Protein AF-A0A059LDQ7-F1 (afdb_monomer_lite)

Secondary structure (DSSP, 8-state):
-EEEEEE-TTS-EEEEEEE-TTT--EEEEE-S-----S----S-GGGTTSS-B-TTSPBP--TTS-B-SSTT-B--GGGT-SS---HHHHHHHHHHHHHHHHHHHHHH-----TT----S----TT--SSSPPP-EEEEE--TT-HHHHHHHHHHHHHHH---SEEEEES----SS---SS----SS-EEEE-S-----TTT-----GGG-TTEEE--SEEEEEETTEEEEEE-SB--HHHHTS-GGGS-TTB--HHHHHHHHHHHHH-SS--SEEEESSPPTTTTTTS-----

Structure (mmCIF, N/CA/C/O backbone):
data_AF-A0A059LDQ7-F1
#
_entry.id   AF-A0A059LDQ7-F1
#
loop_
_atom_site.group_PDB
_atom_site.id
_atom_site.type_symbol
_atom_site.label_atom_id
_atom_site.label_alt_id
_atom_site.label_comp_id
_atom_site.label_asym_id
_atom_site.label_entity_id
_atom_site.label_seq_id
_atom_site.pdbx_PDB_ins_code
_atom_site.Cartn_x
_atom_site.Cartn_y
_atom_site.Cartn_z
_atom_site.occupancy
_atom_site.B_iso_or_equiv
_atom_site.auth_seq_id
_atom_site.auth_comp_id
_atom_site.auth_asym_id
_atom_site.auth_atom_id
_atom_site.pdbx_PDB_model_num
ATOM 1 N N . ALA A 1 1 ? -18.033 -3.026 43.147 1.00 89.56 1 ALA A N 1
ATOM 2 C CA . ALA A 1 1 ? -18.327 -3.069 41.698 1.00 89.56 1 ALA A CA 1
ATOM 3 C C . ALA A 1 1 ? -19.786 -2.701 41.461 1.00 89.56 1 ALA A C 1
ATOM 5 O O . ALA A 1 1 ? -20.617 -3.054 42.291 1.00 89.56 1 ALA A O 1
ATOM 6 N N . VAL A 1 2 ? -20.095 -2.002 40.366 1.00 91.44 2 VAL A N 1
ATOM 7 C CA . VAL A 1 2 ? -21.486 -1.768 39.944 1.00 91.44 2 VAL A CA 1
ATOM 8 C C . VAL A 1 2 ? -22.046 -3.086 39.415 1.00 91.44 2 VAL A C 1
ATOM 10 O O . VAL A 1 2 ? -21.417 -3.702 38.559 1.00 91.44 2 VAL A O 1
ATOM 13 N N . VAL A 1 3 ? -23.180 -3.539 39.947 1.00 95.25 3 VAL A N 1
ATOM 14 C CA . VAL A 1 3 ? -23.827 -4.798 39.528 1.00 95.25 3 VAL A CA 1
ATOM 15 C C . VAL A 1 3 ? -25.148 -4.573 38.804 1.00 95.25 3 VAL A C 1
ATOM 17 O O . VAL A 1 3 ? -25.584 -5.438 38.053 1.00 95.25 3 VAL A O 1
ATOM 20 N N . GLU A 1 4 ? -25.769 -3.412 38.997 1.00 95.31 4 GLU A N 1
ATOM 21 C CA . GLU A 1 4 ? -27.039 -3.058 38.372 1.00 95.31 4 GLU A CA 1
ATOM 22 C C . GLU A 1 4 ? -27.138 -1.533 38.219 1.00 95.31 4 GLU A C 1
ATOM 24 O O . GLU A 1 4 ? -26.635 -0.786 39.062 1.00 95.31 4 GLU A O 1
ATOM 29 N N . ALA A 1 5 ? -27.802 -1.073 37.158 1.00 95.06 5 ALA A N 1
ATOM 30 C CA . ALA A 1 5 ? -28.143 0.328 36.929 1.00 95.06 5 ALA A CA 1
ATOM 31 C C . ALA A 1 5 ? -29.651 0.429 36.666 1.00 95.06 5 ALA A C 1
ATOM 33 O O . ALA A 1 5 ? -30.173 -0.281 35.807 1.00 95.06 5 ALA A O 1
ATOM 34 N N . ARG A 1 6 ? -30.353 1.293 37.409 1.00 94.94 6 ARG A N 1
ATOM 35 C CA . ARG A 1 6 ? -31.820 1.401 37.373 1.00 94.94 6 ARG A CA 1
ATOM 36 C C . ARG A 1 6 ? -32.283 2.764 36.869 1.00 94.94 6 ARG A C 1
ATOM 38 O O . ARG A 1 6 ? -31.808 3.816 37.313 1.00 94.94 6 ARG A O 1
ATOM 45 N N . GLY A 1 7 ? -33.245 2.735 35.950 1.00 94.62 7 GLY A N 1
ATOM 46 C CA . GLY A 1 7 ? -33.903 3.924 35.413 1.00 94.62 7 GLY A CA 1
ATOM 47 C C . GLY A 1 7 ? -35.118 4.357 36.239 1.00 94.62 7 GLY A C 1
ATOM 48 O O . GLY A 1 7 ? -35.716 3.545 36.938 1.00 94.62 7 GLY A O 1
ATOM 49 N N . ASN A 1 8 ? -35.487 5.631 36.147 1.00 93.75 8 ASN A N 1
ATOM 50 C CA . ASN A 1 8 ? -36.765 6.155 36.634 1.00 93.75 8 ASN A CA 1
ATOM 51 C C . ASN A 1 8 ? -37.875 6.020 35.572 1.00 93.75 8 ASN A C 1
ATOM 53 O O . ASN A 1 8 ? -37.627 5.583 34.448 1.00 93.75 8 ASN A O 1
ATOM 57 N N . ASP A 1 9 ? -39.085 6.488 35.891 1.00 93.44 9 ASP A N 1
ATOM 58 C CA . ASP A 1 9 ? -40.260 6.449 34.999 1.00 93.44 9 ASP A CA 1
ATOM 59 C C . ASP A 1 9 ? -40.075 7.201 33.666 1.00 93.44 9 ASP A C 1
ATOM 61 O O . ASP A 1 9 ? -40.844 7.017 32.725 1.00 93.44 9 ASP A O 1
ATOM 65 N N . LYS A 1 10 ? -39.056 8.065 33.569 1.00 92.69 10 LYS A N 1
ATOM 66 C CA . LYS A 1 10 ? -38.695 8.807 32.351 1.00 92.69 10 LYS A CA 1
ATOM 67 C C . LYS A 1 10 ? -37.588 8.119 31.544 1.00 92.69 10 LYS A C 1
ATOM 69 O O . LYS A 1 10 ? -37.126 8.688 30.559 1.00 92.69 10 LYS A O 1
ATOM 74 N N . GLY A 1 11 ? -37.135 6.937 31.965 1.00 92.69 11 GLY A N 1
ATOM 75 C CA . GLY A 1 11 ? -36.042 6.196 31.333 1.00 92.69 11 GLY A CA 1
ATOM 76 C C . GLY A 1 11 ? -34.645 6.768 31.602 1.00 92.69 11 GLY A C 1
ATOM 77 O O . GLY A 1 11 ? -33.698 6.388 30.920 1.00 92.69 11 GLY A O 1
ATOM 78 N N . LEU A 1 12 ? -34.494 7.679 32.570 1.00 95.19 12 LEU A N 1
ATOM 79 C CA . LEU A 1 12 ? -33.199 8.252 32.959 1.00 95.19 12 LEU A CA 1
ATOM 80 C C . LEU A 1 12 ? -32.603 7.478 34.134 1.00 95.19 12 LEU A C 1
ATOM 82 O O . LEU A 1 12 ? -33.348 7.025 35.003 1.00 95.19 12 LEU A O 1
ATOM 86 N N . LEU A 1 13 ? -31.273 7.371 34.200 1.00 96.44 13 LEU A N 1
ATOM 87 C CA . LEU A 1 13 ? -30.586 6.759 35.341 1.00 96.44 13 LEU A CA 1
ATOM 88 C C . LEU A 1 13 ? -30.971 7.472 36.647 1.00 96.44 13 LEU A C 1
ATOM 90 O O . LEU A 1 13 ? -31.040 8.700 36.693 1.00 96.44 13 LEU A O 1
ATOM 94 N N . SER A 1 14 ? -31.226 6.688 37.693 1.00 96.56 14 SER A N 1
ATOM 95 C CA . SER A 1 14 ? -31.590 7.206 39.017 1.00 96.56 14 SER A CA 1
ATOM 96 C C . SER A 1 14 ? -30.757 6.603 40.143 1.00 96.56 14 SER A C 1
ATOM 98 O O . SER A 1 14 ? -30.360 7.315 41.061 1.00 96.56 14 SER A O 1
ATOM 100 N N . HIS A 1 15 ? -30.473 5.301 40.063 1.00 96.38 15 HIS A N 1
ATOM 101 C CA . HIS A 1 15 ? -29.754 4.571 41.099 1.00 96.38 15 HIS A CA 1
ATOM 102 C C . HIS A 1 15 ? -28.824 3.537 40.468 1.00 96.38 15 HIS A C 1
ATOM 104 O O . HIS A 1 15 ? -29.130 2.958 39.420 1.00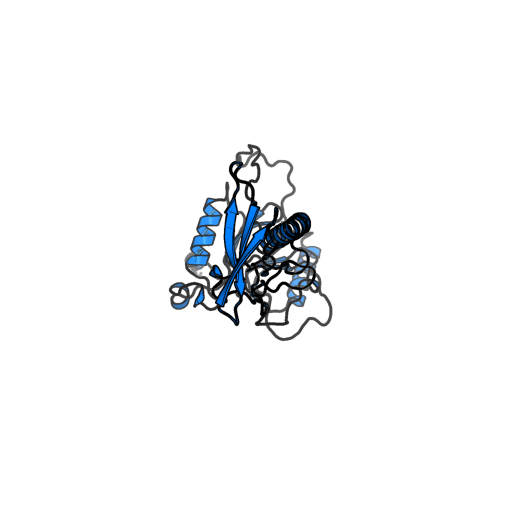 96.38 15 HIS A O 1
ATOM 110 N N . ILE A 1 16 ? -27.713 3.263 41.144 1.00 96.88 16 ILE A N 1
ATOM 111 C CA . ILE A 1 16 ? -26.855 2.109 40.874 1.00 96.88 16 ILE A CA 1
ATOM 112 C C . ILE A 1 16 ? -26.816 1.203 42.098 1.00 96.88 16 ILE A C 1
ATOM 114 O O . ILE A 1 16 ? -26.863 1.677 43.232 1.00 96.88 16 ILE A O 1
ATOM 118 N N . VAL A 1 17 ? -26.699 -0.102 41.869 1.00 96.38 17 VAL A N 1
ATOM 119 C CA . VAL A 1 17 ? -26.446 -1.071 42.937 1.00 96.38 17 VAL A CA 1
ATOM 120 C C . VAL A 1 17 ? -24.955 -1.363 42.957 1.00 96.38 17 VAL A C 1
ATOM 122 O O . VAL A 1 17 ? -24.376 -1.838 41.973 1.00 96.38 17 VAL A O 1
ATOM 125 N N . LEU A 1 18 ? -24.323 -1.071 44.086 1.00 96.06 18 LEU A N 1
ATOM 126 C CA . LEU A 1 18 ? -22.929 -1.380 44.347 1.00 96.06 18 LEU A CA 1
ATOM 127 C C . LEU A 1 18 ? -22.849 -2.679 45.133 1.00 96.06 18 LEU A C 1
ATOM 129 O O . LEU A 1 18 ? -23.584 -2.875 46.090 1.00 96.06 18 LEU A O 1
ATOM 133 N N . LYS A 1 19 ? -21.925 -3.558 44.753 1.00 96.62 19 LYS A N 1
ATOM 134 C CA . LYS A 1 19 ? -21.521 -4.715 45.551 1.00 96.62 19 LYS A CA 1
ATOM 135 C C . LYS A 1 19 ? -20.111 -4.499 46.075 1.00 96.62 19 LYS A C 1
ATOM 137 O O . LYS A 1 19 ? -19.181 -4.314 45.280 1.00 96.62 19 LYS A O 1
ATOM 142 N N . ASN A 1 20 ? -19.943 -4.551 47.390 1.00 95.19 20 ASN A N 1
ATOM 143 C CA . ASN A 1 20 ? -18.626 -4.560 48.010 1.00 95.19 20 ASN A CA 1
ATOM 144 C C . ASN A 1 20 ? -17.939 -5.908 47.713 1.00 95.19 20 ASN A C 1
ATOM 146 O O . ASN A 1 20 ? -18.522 -6.972 47.919 1.00 95.19 20 ASN A O 1
ATOM 150 N N . SER A 1 21 ? -16.718 -5.866 47.178 1.00 92.94 21 SER A N 1
ATOM 151 C CA . SER A 1 21 ? -15.965 -7.060 46.771 1.00 92.94 21 SER A CA 1
ATOM 152 C C . SER A 1 21 ? -15.425 -7.880 47.942 1.00 92.94 21 SER A C 1
ATOM 154 O O . SER A 1 21 ? -15.186 -9.069 47.770 1.00 92.94 21 SER A O 1
ATOM 156 N N . GLU A 1 22 ? -15.242 -7.268 49.110 1.00 94.75 22 GLU A N 1
ATOM 157 C CA . GLU A 1 22 ? -14.705 -7.923 50.306 1.00 94.75 22 GLU A CA 1
ATOM 158 C C . GLU A 1 22 ? -15.821 -8.506 51.171 1.00 94.75 22 GLU A C 1
ATOM 160 O O . GLU A 1 22 ? -15.736 -9.645 51.625 1.00 94.75 22 GLU A O 1
ATOM 165 N N . THR A 1 23 ? -16.893 -7.738 51.382 1.00 94.38 23 THR A N 1
ATOM 166 C CA . THR A 1 23 ? -17.987 -8.138 52.281 1.00 94.38 23 THR A CA 1
ATOM 167 C C . THR A 1 23 ? -19.148 -8.811 51.555 1.00 94.38 23 THR A C 1
ATOM 169 O O . THR A 1 23 ? -19.966 -9.477 52.183 1.00 94.38 23 THR A O 1
ATOM 172 N N . GLY A 1 24 ? -19.257 -8.635 50.236 1.00 93.38 24 GLY A N 1
ATOM 173 C CA . GLY A 1 24 ? -20.368 -9.141 49.431 1.00 93.38 24 GLY A CA 1
ATOM 174 C C . GLY A 1 24 ? -21.682 -8.372 49.598 1.00 93.38 24 GLY A C 1
ATOM 175 O O . GLY A 1 24 ? -22.617 -8.641 48.842 1.00 93.38 24 GLY A O 1
ATOM 176 N N . CYS A 1 25 ? -21.753 -7.417 50.532 1.00 93.69 25 CYS A N 1
ATOM 177 C CA . CYS A 1 25 ? -22.933 -6.592 50.767 1.00 93.69 25 CYS A CA 1
ATOM 178 C C . CYS A 1 25 ? -23.247 -5.713 49.554 1.00 93.69 25 CYS A C 1
ATOM 180 O O . CYS A 1 25 ? -22.339 -5.197 48.893 1.00 93.69 25 CYS A O 1
ATOM 182 N N . THR A 1 26 ? -24.540 -5.530 49.296 1.00 95.62 26 THR A N 1
ATOM 183 C CA . THR A 1 26 ? -25.041 -4.632 48.259 1.00 95.62 26 THR A CA 1
ATOM 184 C C . THR A 1 26 ? -25.657 -3.385 48.868 1.00 95.62 26 THR A C 1
ATOM 186 O O . THR A 1 26 ? -26.387 -3.486 49.853 1.00 95.62 26 THR A O 1
ATOM 189 N N . GLU A 1 27 ? -25.411 -2.235 48.258 1.00 95.50 27 GLU A N 1
ATOM 190 C CA . GLU A 1 27 ? -26.028 -0.960 48.622 1.00 95.50 27 GLU A CA 1
ATOM 191 C C . GLU A 1 27 ? -26.523 -0.227 47.375 1.00 95.50 27 GLU A C 1
ATOM 193 O O . GLU A 1 27 ? -25.993 -0.416 46.277 1.00 95.50 27 GLU A O 1
ATOM 198 N N . GLU A 1 28 ? -27.552 0.597 47.547 1.00 95.69 28 GLU A N 1
ATOM 199 C CA . GLU A 1 28 ? -28.079 1.455 46.490 1.00 95.69 28 GLU A CA 1
ATOM 200 C C . GLU A 1 28 ? -27.488 2.856 46.635 1.00 95.69 28 GLU A C 1
ATOM 202 O O . GLU A 1 28 ? -27.454 3.416 47.731 1.00 95.69 28 GLU A O 1
ATOM 207 N N . LEU A 1 29 ? -27.025 3.421 45.523 1.00 96.00 29 LEU A N 1
ATOM 208 C CA . LEU A 1 29 ? -26.492 4.774 45.463 1.00 96.00 29 LEU A CA 1
ATOM 209 C C . LEU A 1 29 ? -27.277 5.586 44.431 1.00 96.00 29 LEU A C 1
ATOM 211 O O . LEU A 1 29 ? -27.307 5.235 43.249 1.00 96.00 29 LEU A O 1
ATOM 215 N N . GLU A 1 30 ? -27.889 6.679 44.882 1.00 95.81 30 GLU A N 1
ATOM 216 C CA . GLU A 1 30 ? -28.569 7.652 44.025 1.00 95.81 30 GLU A CA 1
ATOM 217 C C . GLU A 1 30 ? -27.555 8.419 43.171 1.00 95.81 30 GLU A C 1
ATOM 219 O O . GLU A 1 30 ? -26.721 9.166 43.685 1.00 95.81 30 GLU A O 1
ATOM 224 N N . VAL A 1 31 ? -27.629 8.241 41.850 1.00 95.12 31 VAL A N 1
ATOM 225 C CA . VAL A 1 31 ? -26.793 8.950 40.875 1.00 95.12 31 VAL A CA 1
ATOM 226 C C . VAL A 1 31 ? -27.556 9.174 39.576 1.00 95.12 31 VAL A C 1
ATOM 228 O O . VAL A 1 31 ? -28.210 8.280 39.045 1.00 95.12 31 VAL A O 1
ATOM 231 N N . SER A 1 32 ? -27.404 10.368 39.009 1.00 94.50 32 SER A N 1
ATOM 232 C CA . SER A 1 32 ? -28.036 10.728 37.733 1.00 94.50 32 SER A CA 1
ATOM 233 C C . SER A 1 32 ? -27.183 10.379 36.508 1.00 94.50 32 SER A C 1
ATOM 235 O O . SER A 1 32 ? -27.648 10.513 35.379 1.00 94.50 32 SER A O 1
ATOM 237 N N . GLY A 1 33 ? -25.926 9.968 36.703 1.00 93.50 33 GLY A N 1
ATOM 238 C CA . GLY A 1 33 ? -24.994 9.650 35.622 1.00 93.50 33 GLY A CA 1
ATOM 239 C C . GLY A 1 33 ? -23.999 8.562 36.017 1.00 93.50 33 GLY A C 1
ATOM 240 O O . GLY A 1 33 ? -23.522 8.529 37.149 1.00 93.50 33 GLY A O 1
ATOM 241 N N . LEU A 1 34 ? -23.685 7.685 35.065 1.00 92.50 34 LEU A N 1
ATOM 242 C CA . LEU A 1 34 ? -22.699 6.617 35.199 1.00 92.50 34 LEU A CA 1
ATOM 243 C C . LEU A 1 34 ? -21.791 6.643 33.968 1.00 92.50 34 LEU A C 1
ATOM 245 O O . LEU A 1 34 ? -22.274 6.559 32.841 1.00 92.50 34 LEU A O 1
ATOM 249 N N . PHE A 1 35 ? -20.482 6.747 34.190 1.00 92.25 35 PHE A N 1
ATOM 250 C CA . PHE A 1 35 ? -19.472 6.773 33.134 1.00 92.25 35 PHE A CA 1
ATOM 251 C C . PHE A 1 35 ? -18.504 5.611 33.337 1.00 92.25 35 PHE A C 1
ATOM 253 O O . PHE A 1 35 ? -17.926 5.457 34.413 1.00 92.25 35 PHE A O 1
ATOM 260 N N . PHE A 1 36 ? -18.317 4.793 32.304 1.00 87.94 36 PHE A N 1
ATOM 261 C CA . PHE A 1 36 ? -17.342 3.709 32.331 1.00 87.94 36 PHE A CA 1
ATOM 262 C C . PHE A 1 36 ? -15.968 4.235 31.914 1.00 87.94 36 PHE A C 1
ATOM 264 O O . PHE A 1 36 ? -15.800 4.739 30.808 1.00 87.94 36 PHE A O 1
ATOM 271 N N . ALA A 1 37 ? -14.981 4.083 32.795 1.00 85.19 37 ALA A N 1
ATOM 272 C CA . ALA A 1 37 ? -13.583 4.441 32.549 1.00 85.19 37 ALA A CA 1
ATOM 273 C C . ALA A 1 37 ? -12.667 3.209 32.683 1.00 85.19 37 ALA A C 1
ATOM 275 O O . ALA A 1 37 ? -11.609 3.270 33.298 1.00 85.19 37 ALA A O 1
ATOM 276 N N . ILE A 1 38 ? -13.105 2.066 32.143 1.00 81.50 38 ILE A N 1
ATOM 277 C CA . ILE A 1 38 ? -12.403 0.769 32.240 1.00 81.50 38 ILE A CA 1
ATOM 278 C C . ILE A 1 38 ? -11.280 0.594 31.203 1.00 81.50 38 ILE A C 1
ATOM 280 O O . ILE A 1 38 ? -10.649 -0.456 31.152 1.00 81.50 38 ILE A O 1
ATOM 284 N N . GLY A 1 39 ? -11.023 1.619 30.389 1.00 77.62 39 GLY A N 1
ATOM 285 C CA . GLY A 1 39 ? -10.094 1.554 29.263 1.00 77.62 39 GLY A CA 1
ATOM 286 C C . GLY A 1 39 ? -10.792 1.211 27.949 1.00 77.62 39 GLY A C 1
ATOM 287 O O . GLY A 1 39 ? -12.016 1.104 27.882 1.00 77.62 39 GLY A O 1
ATOM 288 N N . HIS A 1 40 ? -10.000 1.098 26.888 1.00 82.75 40 HIS A N 1
ATOM 289 C CA . HIS A 1 40 ? -10.475 0.796 25.543 1.00 82.75 40 HIS A CA 1
ATOM 290 C C . HIS A 1 40 ? -9.745 -0.443 25.035 1.00 82.75 40 HIS A C 1
ATOM 292 O O . HIS A 1 40 ? -8.538 -0.559 25.233 1.00 82.75 40 HIS A O 1
ATOM 298 N N . VAL A 1 41 ? -10.471 -1.349 24.383 1.00 86.56 41 VAL A N 1
ATOM 299 C CA . VAL A 1 41 ? -9.891 -2.525 23.728 1.00 86.56 41 VAL A CA 1
ATOM 300 C C . VAL A 1 41 ? -9.855 -2.237 22.227 1.00 86.56 41 VAL A C 1
ATOM 302 O O . VAL A 1 41 ? -10.917 -2.037 21.634 1.00 86.56 41 VAL A O 1
ATOM 305 N N . PRO A 1 42 ? -8.672 -2.133 21.600 1.00 89.00 42 PRO A N 1
ATOM 306 C CA . PRO A 1 42 ? -8.581 -1.939 20.158 1.00 89.00 42 PRO A CA 1
ATOM 307 C C . PRO A 1 42 ? -9.094 -3.185 19.418 1.00 89.00 42 PRO A C 1
ATOM 309 O O . PRO A 1 42 ? -8.892 -4.317 19.854 1.00 89.00 42 PRO A O 1
ATOM 312 N N . ALA A 1 43 ? -9.768 -2.984 18.284 1.00 91.25 43 ALA A N 1
ATOM 313 C CA . ALA A 1 43 ? -10.367 -4.060 17.492 1.00 91.25 43 ALA A CA 1
ATOM 314 C C . ALA A 1 43 ? -9.320 -4.793 16.626 1.00 91.25 43 ALA A C 1
ATOM 316 O O . ALA A 1 43 ? -9.421 -4.803 15.405 1.00 91.25 43 ALA A O 1
ATOM 317 N N . THR A 1 44 ? -8.292 -5.374 17.247 1.00 92.69 44 THR A N 1
ATOM 318 C CA . THR A 1 44 ? -7.135 -5.998 16.571 1.00 92.69 44 THR A CA 1
ATOM 319 C C . THR A 1 44 ? -7.151 -7.526 16.584 1.00 92.69 44 THR A C 1
ATOM 321 O O . THR A 1 44 ? -6.281 -8.152 15.986 1.00 92.69 44 THR A O 1
ATOM 324 N N . GLU A 1 45 ? -8.155 -8.151 17.208 1.00 90.62 45 GLU A N 1
ATOM 325 C CA . GLU A 1 45 ? -8.247 -9.614 17.352 1.00 90.62 45 GLU A CA 1
ATOM 326 C C . GLU A 1 45 ? -8.227 -10.352 16.002 1.00 90.62 45 GLU A C 1
ATOM 328 O O . GLU A 1 45 ? -7.567 -11.381 15.861 1.00 90.62 45 GLU A O 1
ATOM 333 N N . PHE A 1 46 ? -8.867 -9.782 14.975 1.00 90.88 46 PHE A N 1
ATOM 334 C CA . PHE A 1 46 ? -8.925 -10.368 13.632 1.00 90.88 46 PHE A CA 1
ATOM 335 C C . PHE A 1 46 ? -7.559 -10.447 12.930 1.00 90.88 46 PHE A C 1
ATOM 337 O O . PHE A 1 46 ? -7.409 -11.207 11.975 1.00 90.88 46 PHE A O 1
ATOM 344 N N . LEU A 1 47 ? -6.562 -9.674 13.380 1.00 89.69 47 LEU A N 1
ATOM 345 C CA . LEU A 1 47 ? -5.236 -9.648 12.763 1.00 89.69 47 LEU A CA 1
ATOM 346 C C . LEU A 1 47 ? -4.448 -10.930 13.047 1.00 89.69 47 LEU A C 1
ATOM 348 O O . LEU A 1 47 ? -3.527 -11.243 12.297 1.00 89.69 47 LEU A O 1
ATOM 352 N N . GLY A 1 48 ? -4.779 -11.676 14.107 1.00 87.06 48 GLY A N 1
ATOM 353 C CA . GLY A 1 48 ? -4.173 -12.985 14.378 1.00 87.06 48 GLY A CA 1
ATOM 354 C C . GLY A 1 48 ? -2.642 -12.971 14.513 1.00 87.06 48 GLY A C 1
ATOM 355 O O . GLY A 1 48 ? -2.001 -13.967 14.201 1.00 87.06 48 GLY A O 1
ATOM 356 N N . GLY A 1 49 ? -2.049 -11.847 14.935 1.00 89.38 49 GLY A N 1
ATOM 357 C CA . GLY A 1 49 ? -0.594 -11.691 15.073 1.00 89.38 49 GLY A CA 1
ATOM 358 C C . GLY A 1 49 ? 0.159 -11.348 13.782 1.00 89.38 49 GLY A C 1
ATOM 359 O O . GLY A 1 49 ? 1.382 -11.393 13.777 1.00 89.38 49 GLY A O 1
ATOM 360 N N . GLN A 1 50 ? -0.542 -10.996 12.699 1.00 91.62 50 GLN A N 1
ATOM 361 C CA . GLN A 1 50 ? 0.088 -10.579 11.437 1.00 91.62 50 GLN A CA 1
ATOM 362 C C . GLN A 1 50 ? 0.772 -9.206 11.516 1.00 91.62 50 GLN A C 1
ATOM 364 O O . GLN A 1 50 ? 1.675 -8.932 10.733 1.00 91.62 50 GLN A O 1
ATOM 369 N N . LEU A 1 51 ? 0.340 -8.347 12.444 1.00 94.50 51 LEU A N 1
ATOM 370 C CA . LEU A 1 51 ? 0.941 -7.039 12.697 1.00 94.50 51 LEU A CA 1
ATOM 371 C C . LEU A 1 51 ? 1.555 -7.002 14.093 1.00 94.50 51 LEU A C 1
ATOM 373 O O . LEU A 1 51 ? 1.044 -7.634 15.021 1.00 94.50 51 LEU A O 1
ATOM 377 N N . GLU A 1 52 ? 2.618 -6.219 14.240 1.00 95.62 52 GLU A N 1
ATOM 378 C CA . GLU A 1 52 ? 3.184 -5.892 15.541 1.00 95.62 52 GLU A CA 1
ATOM 379 C C . GLU A 1 52 ? 2.173 -5.073 16.353 1.00 95.62 52 GLU A C 1
ATOM 381 O O . GLU A 1 52 ? 1.669 -4.035 15.909 1.00 95.62 52 GLU A O 1
ATOM 386 N N . LEU A 1 53 ? 1.862 -5.571 17.548 1.00 95.88 53 LEU A N 1
ATOM 387 C CA . LEU A 1 53 ? 0.983 -4.916 18.505 1.00 95.88 53 LEU A CA 1
ATOM 388 C C . LEU A 1 53 ? 1.763 -4.611 19.783 1.00 95.88 53 LEU A C 1
ATOM 390 O O . LEU A 1 53 ? 2.629 -5.394 20.176 1.00 95.88 53 LEU A O 1
ATOM 394 N N . ASP A 1 54 ? 1.415 -3.522 20.460 1.00 92.81 54 ASP A N 1
ATOM 395 C CA . ASP A 1 54 ? 1.957 -3.228 21.783 1.00 92.81 54 ASP A CA 1
ATOM 396 C C . ASP A 1 54 ? 1.338 -4.123 22.879 1.00 92.81 54 ASP A C 1
ATOM 398 O O . ASP A 1 54 ? 0.441 -4.944 22.636 1.00 92.81 54 ASP A O 1
ATOM 402 N N . ASP A 1 55 ? 1.806 -3.956 24.118 1.00 92.38 55 ASP A N 1
ATOM 403 C CA . ASP A 1 55 ? 1.324 -4.721 25.277 1.00 92.38 55 ASP A CA 1
ATOM 404 C C . ASP A 1 55 ? -0.189 -4.548 25.529 1.00 92.38 55 ASP A C 1
ATOM 406 O O . ASP A 1 55 ? -0.838 -5.434 26.089 1.00 92.38 55 ASP A O 1
ATOM 410 N N . GLU A 1 56 ? -0.768 -3.434 25.073 1.00 90.25 56 GLU A N 1
ATOM 411 C CA . GLU A 1 56 ? -2.189 -3.087 25.176 1.00 90.25 56 GLU A CA 1
ATOM 412 C C . GLU A 1 56 ? -2.987 -3.440 23.903 1.00 90.25 56 GLU A C 1
ATOM 414 O O . GLU A 1 56 ? -4.176 -3.129 23.811 1.00 90.25 56 GLU A O 1
ATOM 419 N N . LYS A 1 57 ? -2.363 -4.143 22.947 1.00 93.25 57 LYS A N 1
ATOM 420 C CA . LYS A 1 57 ? -2.935 -4.614 21.672 1.00 93.25 57 LYS A CA 1
ATOM 421 C C . LYS A 1 57 ? -3.206 -3.534 20.621 1.00 93.25 57 LYS A C 1
ATOM 423 O O . LYS A 1 57 ? -3.928 -3.806 19.660 1.00 93.25 57 LYS A O 1
ATOM 428 N N . TYR A 1 58 ? -2.620 -2.347 20.757 1.00 94.69 58 TYR A N 1
ATOM 429 C CA . TYR A 1 58 ? -2.650 -1.309 19.722 1.00 94.69 58 TYR A CA 1
ATOM 430 C C . TYR A 1 58 ? -1.658 -1.635 18.610 1.00 94.69 58 TYR A C 1
ATOM 432 O O . TYR A 1 58 ? -0.590 -2.177 18.879 1.00 94.69 58 TYR A O 1
ATOM 440 N N . VAL A 1 59 ? -1.994 -1.294 17.365 1.00 96.44 59 VAL A N 1
ATOM 441 C CA . VAL A 1 59 ? -1.082 -1.486 16.229 1.00 96.44 59 VAL A CA 1
ATOM 442 C C . VAL A 1 59 ? 0.102 -0.539 16.367 1.00 96.44 59 VAL A C 1
ATOM 444 O O . VAL A 1 59 ? -0.082 0.672 16.499 1.00 96.44 59 VAL A O 1
ATOM 447 N N . VAL A 1 60 ? 1.314 -1.090 16.319 1.00 95.94 60 VAL A N 1
ATOM 448 C CA . VAL A 1 60 ? 2.544 -0.299 16.345 1.00 95.94 60 VAL A CA 1
ATOM 449 C C . VAL A 1 60 ? 2.761 0.320 14.968 1.00 95.94 60 VAL A C 1
ATOM 451 O O . VAL A 1 60 ? 2.816 -0.383 13.957 1.00 95.94 60 VAL A O 1
ATOM 454 N N . THR A 1 61 ? 2.893 1.646 14.930 1.00 96.44 61 THR A N 1
ATOM 455 C CA . THR A 1 61 ? 3.251 2.395 13.721 1.00 96.44 61 THR A CA 1
ATOM 456 C C . THR A 1 61 ? 4.581 3.119 13.885 1.00 96.44 61 THR A C 1
ATOM 458 O O . THR A 1 61 ? 4.984 3.486 14.995 1.00 96.44 61 THR A O 1
ATOM 461 N N . LYS A 1 62 ? 5.279 3.370 12.772 1.00 93.06 62 LYS A N 1
ATOM 462 C CA . LYS A 1 62 ? 6.490 4.201 12.803 1.00 93.06 62 LYS A CA 1
ATOM 463 C C . LYS A 1 62 ? 6.127 5.633 13.230 1.00 93.06 62 LYS A C 1
ATOM 465 O O . LYS A 1 62 ? 5.232 6.232 12.620 1.00 93.06 62 LYS A O 1
ATOM 470 N N . PRO A 1 63 ? 6.825 6.222 14.223 1.00 90.94 63 PRO A N 1
ATOM 471 C CA . PRO A 1 63 ? 6.494 7.546 14.743 1.00 90.94 63 PRO A CA 1
ATOM 472 C C . PRO A 1 63 ? 6.397 8.616 13.648 1.00 90.94 63 PRO A C 1
ATOM 474 O O . PRO A 1 63 ? 7.328 8.802 12.869 1.00 90.94 63 PRO A O 1
ATOM 477 N N . GLY A 1 64 ? 5.276 9.340 13.611 1.00 88.62 64 GLY A N 1
ATOM 478 C CA . GLY A 1 64 ? 5.020 10.386 12.612 1.00 88.62 64 GLY A CA 1
ATOM 479 C C . GLY A 1 64 ? 4.459 9.884 11.276 1.00 88.62 64 GLY A C 1
ATOM 480 O O . GLY A 1 64 ? 4.248 10.691 10.376 1.00 88.62 64 GLY A O 1
ATOM 481 N N . THR A 1 65 ? 4.181 8.586 11.152 1.00 92.69 65 THR A N 1
ATOM 482 C CA . THR A 1 65 ? 3.597 7.966 9.954 1.00 92.69 65 THR A CA 1
ATOM 483 C C . THR A 1 65 ? 2.446 7.025 10.335 1.00 92.69 65 THR A C 1
ATOM 485 O O . THR A 1 65 ? 2.134 6.861 11.515 1.00 92.69 65 THR A O 1
ATOM 488 N N . THR A 1 66 ? 1.831 6.389 9.338 1.00 96.31 66 THR A N 1
ATOM 489 C CA . THR A 1 66 ? 0.816 5.335 9.513 1.00 96.31 66 THR A CA 1
ATOM 490 C C . THR A 1 66 ? 1.319 3.942 9.129 1.00 96.31 66 THR A C 1
ATOM 492 O O . THR A 1 66 ? 0.543 2.989 9.117 1.00 96.31 66 THR A O 1
ATOM 495 N N . GLU A 1 67 ? 2.612 3.809 8.825 1.00 95.56 67 GLU A N 1
ATOM 496 C CA . GLU A 1 67 ? 3.229 2.545 8.417 1.00 95.56 67 GLU A CA 1
ATOM 497 C C . GLU A 1 67 ? 3.308 1.569 9.587 1.00 95.56 67 GLU A C 1
ATOM 499 O O . GLU A 1 67 ? 3.804 1.928 10.659 1.00 95.56 67 GLU A O 1
ATOM 504 N N . THR A 1 68 ? 2.850 0.338 9.362 1.00 96.69 68 THR A N 1
ATOM 505 C CA . THR A 1 68 ? 2.909 -0.754 10.344 1.00 96.69 68 THR A CA 1
ATOM 506 C C . THR A 1 68 ? 4.177 -1.600 10.170 1.00 96.69 68 THR A C 1
ATOM 508 O O . THR A 1 68 ? 5.059 -1.274 9.373 1.00 96.69 68 THR A O 1
ATOM 511 N N . SER A 1 69 ? 4.276 -2.709 10.908 1.00 93.38 69 SER A N 1
ATOM 512 C CA . SER A 1 69 ? 5.352 -3.697 10.755 1.00 93.38 69 SER A CA 1
ATOM 513 C C . SER A 1 69 ? 5.349 -4.411 9.398 1.00 93.38 69 SER A C 1
ATOM 515 O O . SER A 1 69 ? 6.366 -4.981 9.013 1.00 93.38 69 SER A O 1
ATOM 517 N N . VAL A 1 70 ? 4.220 -4.409 8.680 1.00 92.56 70 VAL A N 1
ATOM 518 C CA . VAL A 1 70 ? 4.084 -5.049 7.367 1.00 92.56 70 VAL A CA 1
ATOM 519 C C . VAL A 1 70 ? 3.976 -3.976 6.292 1.00 92.56 70 VAL A C 1
ATOM 521 O O . VAL A 1 70 ? 3.093 -3.117 6.329 1.00 92.56 70 VAL A O 1
ATOM 524 N N . HIS A 1 71 ? 4.877 -4.044 5.312 1.00 89.81 71 HIS A N 1
ATOM 525 C CA . HIS A 1 71 ? 4.862 -3.165 4.145 1.00 89.81 71 HIS A CA 1
ATOM 526 C C . HIS A 1 71 ? 3.536 -3.292 3.382 1.00 89.81 71 HIS A C 1
ATOM 528 O O . HIS A 1 71 ? 3.026 -4.394 3.194 1.00 89.81 71 HIS A O 1
ATOM 534 N N . GLY A 1 72 ? 2.964 -2.161 2.970 1.00 88.06 72 GLY A N 1
ATOM 535 C CA . GLY A 1 72 ? 1.640 -2.112 2.342 1.00 88.06 72 GLY A CA 1
ATOM 536 C C . GLY A 1 72 ? 0.451 -2.132 3.299 1.00 88.06 72 GLY A C 1
ATOM 537 O O . GLY A 1 72 ? -0.681 -1.946 2.855 1.00 88.06 72 GLY A O 1
ATOM 538 N N . VAL A 1 73 ? 0.682 -2.287 4.606 1.00 94.38 73 VAL A N 1
ATOM 539 C CA . VAL A 1 73 ? -0.370 -2.204 5.621 1.00 94.38 73 VAL A CA 1
ATOM 540 C C . VAL A 1 73 ? -0.192 -0.937 6.452 1.00 94.38 73 VAL A C 1
ATOM 542 O O . VAL A 1 73 ? 0.854 -0.711 7.067 1.00 94.38 73 VAL A O 1
ATOM 545 N N . PHE A 1 74 ? -1.248 -0.124 6.490 1.00 96.81 74 PHE A N 1
ATOM 546 C CA . PHE A 1 74 ? -1.298 1.152 7.201 1.00 96.81 74 PHE A CA 1
ATOM 547 C C . PHE A 1 74 ? -2.357 1.115 8.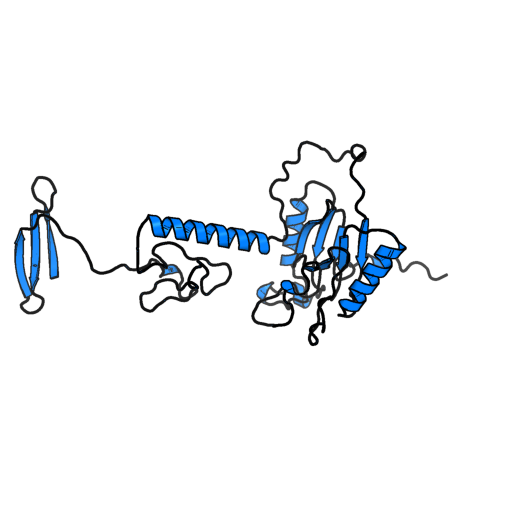307 1.00 96.81 74 PHE A C 1
ATOM 549 O O . PHE A 1 74 ? -3.395 0.468 8.157 1.00 96.81 74 PHE A O 1
ATOM 556 N N . ALA A 1 75 ? -2.122 1.832 9.406 1.00 97.06 75 ALA A N 1
ATOM 557 C CA . ALA A 1 75 ? -3.058 1.936 10.525 1.00 97.06 75 ALA A CA 1
ATOM 558 C C . ALA A 1 75 ? -3.389 3.398 10.851 1.00 97.06 75 ALA A C 1
ATOM 560 O O . ALA A 1 75 ? -2.511 4.255 10.917 1.00 97.06 75 ALA A O 1
ATOM 561 N N . ALA A 1 76 ? -4.671 3.679 11.093 1.00 97.44 76 ALA A N 1
ATOM 562 C CA . ALA A 1 76 ? -5.178 5.015 11.392 1.00 97.44 76 ALA A CA 1
ATOM 563 C C . ALA A 1 76 ? -6.288 4.977 12.448 1.00 97.44 76 ALA A C 1
ATOM 565 O O . ALA A 1 76 ? -6.970 3.968 12.624 1.00 97.44 76 ALA A O 1
ATOM 566 N N . GLY A 1 77 ? -6.488 6.099 13.140 1.00 96.38 77 GLY A N 1
ATOM 567 C CA . GLY A 1 77 ? -7.482 6.215 14.204 1.00 96.38 77 GLY A CA 1
ATOM 568 C C . GLY A 1 77 ? -7.094 5.497 15.491 1.00 96.38 77 GLY A C 1
ATOM 569 O O . GLY A 1 77 ? -5.921 5.206 15.737 1.00 96.38 77 GLY A O 1
ATOM 570 N N . ASP A 1 78 ? -8.100 5.220 16.316 1.00 95.38 78 ASP A N 1
ATOM 571 C CA . ASP A 1 78 ? -7.934 4.691 17.673 1.00 95.38 78 ASP A CA 1
ATOM 572 C C . ASP A 1 78 ? -7.228 3.331 17.716 1.00 95.38 78 ASP A C 1
ATOM 574 O O . ASP A 1 78 ? -6.703 2.966 18.755 1.00 95.38 78 ASP A O 1
ATOM 578 N N . VAL A 1 79 ? -7.154 2.579 16.613 1.00 94.69 79 VAL A N 1
ATOM 579 C CA . VAL A 1 79 ? -6.448 1.284 16.581 1.00 94.69 79 VAL A CA 1
ATOM 580 C C . VAL A 1 79 ? -4.931 1.420 16.798 1.00 94.69 79 VAL A C 1
ATOM 582 O O . VAL A 1 79 ? -4.298 0.472 17.256 1.00 94.69 79 VAL A O 1
ATOM 585 N N . GLN A 1 80 ? -4.362 2.597 16.510 1.00 93.69 80 GLN A N 1
ATOM 586 C CA . GLN A 1 80 ? -2.947 2.935 16.738 1.00 93.69 80 GLN A CA 1
ATOM 587 C C . GLN A 1 80 ? -2.750 4.119 17.706 1.00 93.69 80 GLN A C 1
ATOM 589 O O . GLN A 1 80 ? -1.646 4.348 18.190 1.00 93.69 80 GLN A O 1
ATOM 594 N N . ASP A 1 81 ? -3.815 4.858 18.048 1.00 92.81 81 ASP A N 1
ATOM 595 C CA . ASP A 1 81 ? -3.756 5.994 18.976 1.00 92.81 81 ASP A CA 1
ATOM 596 C C . ASP A 1 81 ? -4.394 5.669 20.333 1.00 92.81 81 ASP A C 1
ATOM 598 O O . ASP A 1 81 ? -5.602 5.805 20.540 1.00 92.81 81 ASP A O 1
ATOM 602 N N . LYS A 1 82 ? -3.560 5.308 21.313 1.00 90.88 82 LYS A N 1
ATOM 603 C CA . LYS A 1 82 ? -4.003 5.142 22.705 1.00 90.88 82 LYS A CA 1
ATOM 604 C C . LYS A 1 82 ? -4.016 6.434 23.527 1.00 90.88 82 LYS A C 1
ATOM 606 O O . LYS A 1 82 ? -4.520 6.418 24.649 1.00 90.88 82 LYS A O 1
ATOM 611 N N . LYS A 1 83 ? -3.466 7.537 23.006 1.00 90.56 83 LYS A N 1
ATOM 612 C CA . LYS A 1 83 ? -3.207 8.762 23.777 1.00 90.56 83 LYS A CA 1
ATOM 613 C C . LYS A 1 83 ? -4.297 9.813 23.610 1.00 90.56 83 LYS A C 1
ATOM 615 O O . LYS A 1 83 ? -4.708 10.396 24.610 1.00 90.56 83 LYS A O 1
ATOM 620 N N . TRP A 1 84 ? -4.727 10.093 22.381 1.00 91.44 84 TRP A N 1
ATOM 621 C CA . TRP A 1 84 ? -5.638 11.210 22.116 1.00 91.44 84 TRP A CA 1
ATOM 622 C C . TRP A 1 84 ? -7.081 10.747 21.945 1.00 91.44 84 TRP A C 1
ATOM 624 O O . TRP A 1 84 ? -7.965 11.325 22.581 1.00 91.44 84 TRP A O 1
ATOM 634 N N . ARG A 1 85 ? -7.321 9.701 21.140 1.00 89.00 85 ARG A N 1
ATOM 635 C CA . ARG A 1 85 ? -8.651 9.084 20.937 1.00 89.00 85 ARG A CA 1
ATOM 636 C C . ARG A 1 85 ? -9.742 10.122 20.651 1.00 89.00 85 ARG A C 1
ATOM 638 O O . ARG A 1 85 ? -10.796 10.149 21.288 1.00 89.00 85 ARG A O 1
ATOM 645 N N . GLN A 1 86 ? -9.436 11.064 19.760 1.00 95.31 86 GLN A N 1
ATOM 646 C CA . GLN A 1 86 ? -10.366 12.106 19.335 1.00 95.31 86 GLN A CA 1
ATOM 647 C C . GLN A 1 86 ? -10.766 11.871 17.885 1.00 95.31 86 GLN A C 1
ATOM 649 O O . GLN A 1 86 ? -9.933 11.551 17.040 1.00 95.31 86 GLN A O 1
ATOM 654 N N . ALA A 1 87 ? -12.025 12.155 17.554 1.00 92.88 87 ALA A N 1
ATOM 655 C CA . ALA A 1 87 ? -12.509 12.043 16.179 1.00 92.88 87 ALA A CA 1
ATOM 656 C C . ALA A 1 87 ? -11.645 12.843 15.183 1.00 92.88 87 ALA A C 1
ATOM 658 O O . ALA A 1 87 ? -11.392 12.386 14.071 1.00 92.88 87 ALA A O 1
ATOM 659 N N . ILE A 1 88 ? -11.136 14.014 15.590 1.00 95.69 88 ILE A N 1
ATOM 660 C CA . ILE A 1 88 ? -10.290 14.848 14.727 1.00 95.69 88 ILE A CA 1
ATOM 661 C C . ILE A 1 88 ? -8.881 14.272 14.526 1.00 95.69 88 ILE A C 1
ATOM 663 O O . ILE A 1 88 ? -8.343 14.369 13.424 1.00 95.69 88 ILE A O 1
ATOM 667 N N . THR A 1 89 ? -8.286 13.636 15.544 1.00 93.81 89 THR A N 1
ATOM 668 C CA . THR A 1 89 ? -6.977 12.976 15.398 1.00 93.81 89 THR A CA 1
ATOM 669 C C . THR A 1 89 ? -7.109 11.712 14.555 1.00 93.81 89 THR A C 1
ATOM 671 O O . THR A 1 89 ? -6.265 11.449 13.695 1.00 93.81 89 THR A O 1
ATOM 674 N N . ALA A 1 90 ? -8.215 10.982 14.713 1.00 94.81 90 ALA A N 1
ATOM 675 C CA . ALA A 1 90 ? -8.545 9.843 13.869 1.00 94.81 90 ALA A CA 1
ATOM 676 C C . ALA A 1 90 ? -8.761 10.246 12.402 1.00 94.81 90 ALA A C 1
ATOM 678 O O . ALA A 1 90 ? -8.212 9.607 11.509 1.00 94.81 90 ALA A O 1
ATOM 679 N N . ALA A 1 91 ? -9.472 11.346 12.138 1.00 95.06 91 ALA A N 1
ATOM 680 C CA . ALA A 1 91 ? -9.630 11.873 10.783 1.00 95.06 91 ALA A CA 1
ATOM 681 C C . ALA A 1 91 ? -8.285 12.295 10.160 1.00 95.06 91 ALA A C 1
ATOM 683 O O . ALA A 1 91 ? -8.017 11.988 8.999 1.00 95.06 91 ALA A O 1
ATOM 684 N N . GLY A 1 92 ? -7.418 12.954 10.938 1.00 96.44 92 GLY A N 1
ATOM 685 C CA . GLY A 1 92 ? -6.084 13.358 10.486 1.00 96.44 92 GLY A CA 1
ATOM 686 C C . GLY A 1 92 ? -5.203 12.167 10.104 1.00 96.44 92 GLY A C 1
ATOM 687 O O . GLY A 1 92 ? -4.666 12.125 9.000 1.00 96.44 92 GLY A O 1
ATOM 688 N N . THR A 1 93 ? -5.109 11.164 10.980 1.00 96.94 93 THR A N 1
ATOM 689 C CA . THR A 1 93 ? -4.353 9.931 10.694 1.00 96.94 93 THR A CA 1
ATOM 690 C C . THR A 1 93 ? -4.983 9.106 9.571 1.00 96.94 93 THR A C 1
ATOM 692 O O . THR A 1 93 ? -4.258 8.495 8.795 1.00 96.94 93 THR A O 1
ATOM 695 N N . GLY A 1 94 ? -6.309 9.148 9.405 1.00 97.69 94 GLY A N 1
ATOM 696 C CA . GLY A 1 94 ? -6.995 8.540 8.263 1.00 97.69 94 GLY A CA 1
ATOM 697 C C . GLY A 1 94 ? -6.574 9.154 6.928 1.00 97.69 94 GLY A C 1
ATOM 698 O O . GLY A 1 94 ? -6.286 8.428 5.980 1.00 97.69 94 GLY A O 1
ATOM 699 N N . CYS A 1 95 ? -6.459 10.484 6.868 1.00 97.19 95 CYS A N 1
ATOM 700 C CA . CYS A 1 95 ? -5.934 11.182 5.693 1.00 97.19 95 CYS A CA 1
ATOM 701 C C . CYS A 1 95 ? -4.471 10.802 5.414 1.00 97.19 95 CYS A C 1
ATOM 703 O O . CYS A 1 95 ? -4.114 10.513 4.275 1.00 97.19 95 CYS A O 1
ATOM 705 N N . MET A 1 96 ? -3.637 10.731 6.457 1.00 97.12 96 MET A N 1
ATOM 706 C CA . MET A 1 96 ? -2.242 10.298 6.317 1.00 97.12 96 MET A CA 1
ATOM 707 C C . MET A 1 96 ? -2.136 8.878 5.749 1.00 97.12 96 MET A C 1
ATOM 709 O O . MET A 1 96 ? -1.379 8.668 4.806 1.00 97.12 96 MET A O 1
ATOM 713 N N . ALA A 1 97 ? -2.918 7.928 6.270 1.00 96.81 97 ALA A N 1
ATOM 714 C CA . ALA A 1 97 ? -2.924 6.552 5.777 1.00 96.81 97 ALA A CA 1
ATOM 715 C C . ALA A 1 97 ? -3.399 6.458 4.329 1.00 96.81 97 ALA A C 1
ATOM 717 O O . ALA A 1 97 ? -2.799 5.733 3.543 1.00 96.81 97 ALA A O 1
ATOM 718 N N . ALA A 1 98 ? -4.427 7.225 3.957 1.00 95.75 98 ALA A N 1
ATOM 719 C CA . ALA A 1 98 ? -4.904 7.274 2.580 1.00 95.75 98 ALA A CA 1
ATOM 720 C C . ALA A 1 98 ? -3.818 7.779 1.617 1.00 95.75 98 ALA A C 1
ATOM 722 O O . ALA A 1 98 ? -3.583 7.145 0.596 1.00 95.75 98 ALA A O 1
ATOM 723 N N . LEU A 1 99 ? -3.116 8.863 1.963 1.00 92.69 99 LEU A N 1
ATOM 724 C CA . LEU A 1 99 ? -2.045 9.422 1.130 1.00 92.69 99 LEU A CA 1
ATOM 725 C C . LEU A 1 99 ? -0.814 8.514 1.059 1.00 92.69 99 LEU A C 1
ATOM 727 O O . LEU A 1 99 ? -0.179 8.424 0.014 1.00 92.69 99 LEU A O 1
ATOM 731 N N . GLN A 1 100 ? -0.457 7.835 2.151 1.00 92.06 100 GLN A N 1
ATOM 732 C CA . GLN A 1 100 ? 0.654 6.881 2.133 1.00 92.06 100 GLN A CA 1
ATOM 733 C C . GLN A 1 100 ? 0.309 5.627 1.327 1.00 92.06 100 GLN A C 1
ATOM 735 O O . GLN A 1 100 ? 1.150 5.152 0.568 1.00 92.06 100 GLN A O 1
ATOM 740 N N . ALA A 1 101 ? -0.927 5.133 1.432 1.00 91.88 101 ALA A N 1
ATOM 741 C CA . ALA A 1 101 ? -1.414 4.046 0.594 1.00 91.88 101 ALA A CA 1
ATOM 742 C C . ALA A 1 101 ? -1.476 4.459 -0.881 1.00 91.88 101 ALA A C 1
ATOM 744 O O . ALA A 1 101 ? -1.018 3.705 -1.729 1.00 91.88 101 ALA A O 1
ATOM 745 N N . GLU A 1 102 ? -1.972 5.660 -1.193 1.00 90.25 102 GLU A N 1
ATOM 746 C CA . GLU A 1 102 ? -1.962 6.215 -2.552 1.00 90.25 102 GLU A CA 1
ATOM 747 C C . GLU A 1 102 ? -0.537 6.313 -3.091 1.00 90.25 102 GLU A C 1
ATOM 749 O O . GLU A 1 102 ? -0.275 5.859 -4.196 1.00 90.25 102 GLU A O 1
ATOM 754 N N . HIS A 1 103 ? 0.396 6.869 -2.319 1.00 84.38 103 HIS A N 1
ATOM 755 C CA . HIS A 1 103 ? 1.782 7.010 -2.752 1.00 84.38 103 HIS A CA 1
ATOM 756 C C . HIS A 1 103 ? 2.450 5.654 -2.972 1.00 84.38 103 HIS A C 1
ATOM 758 O O . HIS A 1 103 ? 3.166 5.473 -3.956 1.00 84.38 103 HIS A O 1
ATOM 764 N N . LEU A 1 104 ? 2.186 4.694 -2.082 1.00 84.44 104 LEU A N 1
ATOM 765 C CA . LEU A 1 104 ? 2.673 3.336 -2.242 1.00 84.44 104 LEU A CA 1
ATOM 766 C C . LEU A 1 104 ? 2.111 2.716 -3.516 1.00 84.44 104 LEU A C 1
ATOM 768 O O . LEU A 1 104 ? 2.883 2.253 -4.348 1.00 84.44 104 LEU A O 1
ATOM 772 N N . LEU A 1 105 ? 0.793 2.772 -3.697 1.00 79.44 105 LEU A N 1
ATOM 773 C CA . LEU A 1 105 ? 0.132 2.266 -4.889 1.00 79.44 105 LEU A CA 1
ATOM 774 C C . LEU A 1 105 ? 0.613 2.987 -6.140 1.00 79.44 105 LEU A C 1
ATOM 776 O O . LEU A 1 105 ? 0.804 2.319 -7.127 1.00 79.44 105 LEU A O 1
ATOM 780 N N . ALA A 1 106 ? 0.894 4.287 -6.122 1.00 74.31 106 ALA A N 1
ATOM 781 C CA . ALA A 1 106 ? 1.454 5.005 -7.266 1.00 74.31 106 ALA A CA 1
ATOM 782 C C . ALA A 1 106 ? 2.915 4.615 -7.555 1.00 74.31 106 ALA A C 1
ATOM 784 O O . ALA A 1 106 ? 3.367 4.698 -8.694 1.00 74.31 106 ALA A O 1
ATOM 785 N N . SER A 1 107 ? 3.667 4.209 -6.528 1.00 71.94 107 SER A N 1
ATOM 786 C CA . SER A 1 107 ? 5.044 3.723 -6.669 1.00 71.94 107 SER A CA 1
ATOM 787 C C . SER A 1 107 ? 5.121 2.253 -7.105 1.00 71.94 107 SER A C 1
ATOM 789 O O . SER A 1 107 ? 6.042 1.873 -7.827 1.00 71.94 107 SER A O 1
ATOM 791 N N . GLU A 1 108 ? 4.148 1.435 -6.690 1.00 63.28 108 GLU A N 1
ATOM 792 C CA . GLU A 1 108 ? 4.004 0.016 -7.035 1.00 63.28 108 GLU A CA 1
ATOM 793 C C . GLU A 1 108 ? 3.154 -0.185 -8.297 1.00 63.28 108 GLU A C 1
ATOM 795 O O . GLU A 1 108 ? 3.328 -1.173 -9.014 1.00 63.28 108 GLU A O 1
ATOM 800 N N . GLU A 1 109 ? 2.309 0.790 -8.641 1.00 42.22 109 GLU A N 1
ATOM 801 C CA . GLU A 1 109 ? 1.838 1.067 -9.990 1.00 42.22 109 GLU A CA 1
ATOM 802 C C . GLU A 1 109 ? 3.056 1.480 -10.803 1.00 42.22 109 GLU A C 1
ATOM 804 O O . GLU A 1 109 ? 3.321 2.613 -11.190 1.00 42.22 109 GLU A O 1
ATOM 809 N N . VAL A 1 110 ? 3.718 0.443 -11.266 1.00 40.72 110 VAL A N 1
ATOM 810 C CA . VAL A 1 110 ? 3.879 0.268 -12.689 1.00 40.72 110 VAL A CA 1
ATOM 811 C C . VAL A 1 110 ? 2.580 0.860 -13.334 1.00 40.72 110 VAL A C 1
ATOM 813 O O . VAL A 1 110 ? 1.493 0.318 -13.158 1.00 40.72 110 VAL A O 1
ATOM 816 N N . HIS A 1 111 ? 2.689 2.053 -13.954 1.00 31.94 111 HIS A N 1
ATOM 817 C CA . HIS A 1 111 ? 1.623 2.882 -14.563 1.00 31.94 111 HIS A CA 1
ATOM 818 C C . HIS A 1 111 ? 0.492 2.091 -15.247 1.00 31.94 111 HIS A C 1
ATOM 820 O O . HIS A 1 111 ? 0.519 1.870 -16.464 1.00 31.94 111 HIS A O 1
ATOM 826 N N . PHE A 1 112 ? -0.539 1.687 -14.511 1.00 32.81 112 PHE A N 1
ATOM 827 C CA . PHE A 1 112 ? -1.843 1.497 -15.126 1.00 32.81 112 PHE A CA 1
ATOM 828 C C . PHE A 1 112 ? -2.426 2.897 -15.271 1.00 32.81 112 PHE A C 1
ATOM 830 O O . PHE A 1 112 ? -2.459 3.660 -14.318 1.00 32.81 112 PHE A O 1
ATOM 837 N N . VAL A 1 113 ? -2.843 3.267 -16.476 1.00 35.97 113 VAL A N 1
ATOM 838 C CA . VAL A 1 113 ? -3.656 4.467 -16.673 1.00 35.97 113 VAL A CA 1
ATOM 839 C C . VAL A 1 113 ? -5.108 3.986 -16.704 1.00 35.97 113 VAL A C 1
ATOM 841 O O . VAL A 1 113 ? -5.598 3.647 -17.783 1.00 35.97 113 VAL A O 1
ATOM 844 N N . PRO A 1 114 ? -5.815 3.853 -15.562 1.00 34.09 114 PRO A N 1
ATOM 845 C CA . PRO A 1 114 ? -7.249 3.647 -15.607 1.00 34.09 114 PRO A CA 1
ATOM 846 C C . PRO A 1 114 ? -7.864 4.961 -16.092 1.00 34.09 114 PRO A C 1
ATOM 848 O O . PRO A 1 114 ? -7.683 6.014 -15.488 1.00 34.09 114 PRO A O 1
ATOM 851 N N . ASN A 1 115 ? -8.560 4.896 -17.225 1.00 33.00 115 ASN A N 1
ATOM 852 C CA . ASN A 1 115 ? -9.091 6.049 -17.946 1.00 33.00 115 ASN A CA 1
ATOM 853 C C . ASN A 1 115 ? -8.026 7.075 -18.361 1.00 33.00 115 ASN A C 1
ATOM 855 O O . ASN A 1 115 ? -7.990 8.215 -17.898 1.00 33.00 115 ASN A O 1
ATOM 859 N N . CYS A 1 116 ? -7.329 6.760 -19.451 1.00 33.06 116 CYS A N 1
ATOM 860 C CA . CYS A 1 116 ? -7.339 7.747 -20.520 1.00 33.06 116 CYS A CA 1
ATOM 861 C C . CYS A 1 116 ? -8.822 8.008 -20.812 1.00 33.06 116 CYS A C 1
ATOM 863 O O . CYS A 1 116 ? -9.519 7.112 -21.290 1.00 33.06 116 CYS A O 1
ATOM 865 N N . ALA A 1 117 ? -9.330 9.204 -20.523 1.00 35.31 117 ALA A N 1
ATOM 866 C CA . ALA A 1 117 ? -10.416 9.720 -21.334 1.00 35.31 117 ALA A CA 1
ATOM 867 C C . ALA A 1 117 ? -9.865 9.729 -22.764 1.00 35.31 117 ALA A C 1
ATOM 869 O O . ALA A 1 117 ? -9.158 10.647 -23.175 1.00 35.31 117 ALA A O 1
ATOM 870 N N . PHE A 1 118 ? -10.073 8.618 -23.465 1.00 38.03 118 PHE A N 1
ATOM 871 C CA . PHE A 1 118 ? -9.812 8.481 -24.875 1.00 38.03 118 PHE A CA 1
ATOM 872 C C . PHE A 1 118 ? -10.854 9.383 -25.517 1.00 38.03 118 PHE A C 1
ATOM 874 O O . PHE A 1 118 ? -11.996 8.985 -25.743 1.00 38.03 118 PHE A O 1
ATOM 881 N N . ASP A 1 119 ? -10.491 10.654 -25.669 1.00 32.41 119 ASP A N 1
ATOM 882 C CA . ASP A 1 119 ? -11.253 11.641 -26.411 1.00 32.41 119 ASP A CA 1
ATOM 883 C C . ASP A 1 119 ? -11.304 11.173 -27.864 1.00 32.41 119 ASP A C 1
ATOM 885 O O . ASP A 1 119 ? -10.442 11.525 -28.659 1.00 32.41 119 ASP A O 1
ATOM 889 N N . GLY A 1 120 ? -12.235 10.259 -28.156 1.00 34.97 120 GLY A N 1
ATOM 890 C CA . GLY A 1 120 ? -12.815 9.949 -29.461 1.00 34.97 120 GLY A CA 1
ATOM 891 C C . GLY A 1 120 ? -11.887 9.675 -30.646 1.00 34.97 120 GLY A C 1
ATOM 892 O O . GLY A 1 120 ? -12.390 9.500 -31.754 1.00 34.97 120 GLY A O 1
ATOM 893 N N . ARG A 1 121 ? -10.563 9.632 -30.490 1.00 32.91 121 ARG A N 1
ATOM 894 C CA . ARG A 1 121 ? -9.626 9.474 -31.602 1.00 32.91 121 ARG A CA 1
ATOM 895 C C . ARG A 1 121 ? -9.436 8.004 -31.885 1.00 32.91 121 ARG A C 1
ATOM 897 O O . ARG A 1 121 ? -8.435 7.403 -31.532 1.00 32.91 121 ARG A O 1
ATOM 904 N N . THR A 1 122 ? -10.436 7.442 -32.555 1.00 35.41 122 THR A N 1
ATOM 905 C CA . THR A 1 122 ? -10.302 6.236 -33.371 1.00 35.41 122 THR A CA 1
ATOM 906 C C . THR A 1 122 ? -8.901 6.159 -33.974 1.00 35.41 122 THR A C 1
ATOM 908 O O . THR A 1 122 ? -8.462 7.147 -34.573 1.00 35.41 122 THR A O 1
ATOM 911 N N . ASN A 1 123 ? -8.250 5.000 -33.855 1.00 37.34 123 ASN A N 1
ATOM 912 C CA . ASN A 1 123 ? -6.999 4.654 -34.532 1.00 37.34 123 ASN A CA 1
ATOM 913 C C . ASN A 1 123 ? -7.211 4.625 -36.053 1.00 37.34 123 ASN A C 1
ATOM 915 O O . ASN A 1 123 ? -7.166 3.586 -36.706 1.00 37.34 123 ASN A O 1
ATOM 919 N N . ASN A 1 124 ? -7.464 5.790 -36.635 1.00 34.22 124 ASN A N 1
ATOM 920 C CA . ASN A 1 124 ? -7.225 6.026 -38.035 1.00 34.22 124 ASN A CA 1
ATOM 921 C C . ASN A 1 124 ? -5.726 6.267 -38.145 1.00 34.22 124 ASN A C 1
ATOM 923 O O . ASN A 1 124 ? -5.224 7.290 -37.682 1.00 34.22 124 ASN A O 1
ATOM 927 N N . HIS A 1 125 ? -5.038 5.365 -38.840 1.00 41.66 125 HIS A N 1
ATOM 928 C CA . HIS A 1 125 ? -3.645 5.483 -39.290 1.00 41.66 125 HIS A CA 1
ATOM 929 C C . HIS A 1 125 ? -3.387 6.716 -40.199 1.00 41.66 125 HIS A C 1
ATOM 931 O O . HIS A 1 125 ? -2.384 6.790 -40.897 1.00 41.66 125 HIS A O 1
ATOM 937 N N . ASN A 1 126 ? -4.304 7.687 -40.211 1.00 38.22 126 ASN A N 1
ATOM 938 C CA . ASN A 1 126 ? -4.330 8.866 -41.064 1.00 38.22 126 ASN A CA 1
ATOM 939 C C . ASN A 1 126 ? -4.572 10.177 -40.286 1.00 38.22 126 ASN A C 1
ATOM 941 O O . ASN A 1 126 ? -4.805 11.211 -40.905 1.00 38.22 126 ASN A O 1
ATOM 945 N N . ALA A 1 127 ? -4.545 10.161 -38.946 1.00 37.22 127 ALA A N 1
ATOM 946 C CA . ALA A 1 127 ? -4.809 11.341 -38.113 1.00 37.22 127 ALA A CA 1
ATOM 947 C C . ALA A 1 127 ? -3.715 11.586 -37.056 1.00 37.22 127 ALA A C 1
ATOM 949 O O . ALA A 1 127 ? -4.003 11.783 -35.879 1.00 37.22 127 ALA A O 1
ATOM 950 N N . MET A 1 128 ? -2.447 11.585 -37.472 1.00 39.91 128 MET A N 1
ATOM 951 C CA . MET A 1 128 ? -1.323 12.005 -36.628 1.00 39.91 128 MET A CA 1
ATOM 952 C C . MET A 1 128 ? -0.350 12.835 -37.471 1.00 39.91 128 MET A C 1
ATOM 954 O O . MET A 1 128 ? 0.727 12.380 -37.833 1.00 39.91 128 MET A O 1
ATOM 958 N N . THR A 1 129 ? -0.759 14.045 -37.856 1.00 41.38 129 THR A N 1
ATOM 959 C CA . THR A 1 129 ? 0.076 14.945 -38.670 1.00 41.38 129 THR A CA 1
ATOM 960 C C . THR A 1 129 ? 0.885 15.960 -37.859 1.00 41.38 129 THR A C 1
ATOM 962 O O . THR A 1 129 ? 1.554 16.769 -38.480 1.00 41.38 129 THR A O 1
ATOM 965 N N . ASP A 1 130 ? 0.884 15.921 -36.517 1.00 47.03 130 ASP A N 1
ATOM 966 C CA . ASP A 1 130 ? 1.608 16.930 -35.708 1.00 47.03 130 ASP A CA 1
ATOM 967 C C . ASP A 1 130 ? 2.265 16.431 -34.399 1.00 47.03 130 ASP A C 1
ATOM 969 O O . ASP A 1 130 ? 2.819 17.229 -33.642 1.00 47.03 130 ASP A O 1
ATOM 973 N N . ALA A 1 131 ? 2.266 15.125 -34.101 1.00 57.88 131 ALA A N 1
ATOM 974 C CA . ALA A 1 131 ? 3.010 14.602 -32.948 1.00 57.88 131 ALA A CA 1
ATOM 975 C C . ALA A 1 131 ? 4.452 14.256 -33.355 1.00 57.88 131 ALA A C 1
ATOM 977 O O . ALA A 1 131 ? 4.669 13.479 -34.285 1.00 57.88 131 ALA A O 1
ATOM 978 N N . LYS A 1 132 ? 5.447 14.827 -32.660 1.00 69.19 132 LYS A N 1
ATOM 979 C CA . LYS A 1 132 ? 6.869 14.509 -32.878 1.00 69.19 132 LYS A CA 1
ATOM 980 C C . LYS A 1 132 ? 7.085 12.991 -32.695 1.00 69.19 132 LYS A C 1
ATOM 982 O O . LYS A 1 132 ? 6.710 12.476 -31.642 1.00 69.19 132 LYS A O 1
ATOM 987 N N . PRO A 1 133 ? 7.708 12.281 -33.655 1.00 79.88 133 PRO A N 1
ATOM 988 C CA . PRO A 1 133 ? 7.992 10.856 -33.507 1.00 79.88 133 PRO A CA 1
ATOM 989 C C . PRO A 1 133 ? 9.000 10.620 -32.376 1.00 79.88 133 PRO A C 1
ATOM 991 O O . PRO A 1 133 ? 10.015 11.318 -32.291 1.00 79.88 133 PRO A O 1
ATOM 994 N N . VAL A 1 134 ? 8.718 9.628 -31.528 1.00 87.69 134 VAL A N 1
ATOM 995 C CA . VAL A 1 134 ? 9.586 9.221 -30.415 1.00 87.69 134 VAL A CA 1
ATOM 996 C C . VAL A 1 134 ? 10.802 8.486 -30.967 1.00 87.69 134 VAL A C 1
ATOM 998 O O . VAL A 1 134 ? 10.664 7.490 -31.677 1.00 87.69 134 VAL A O 1
ATOM 1001 N N . LYS A 1 135 ? 12.006 8.948 -30.628 1.00 89.62 135 LYS A N 1
ATOM 1002 C CA . LYS A 1 135 ? 13.252 8.244 -30.946 1.00 89.62 135 LYS A CA 1
ATOM 1003 C C . LYS A 1 135 ? 13.677 7.401 -29.752 1.00 89.62 135 LYS A C 1
ATOM 1005 O O . LYS A 1 135 ? 14.289 7.913 -28.815 1.00 89.62 135 LYS A O 1
ATOM 1010 N N . ALA A 1 136 ? 13.359 6.112 -29.800 1.00 90.88 136 ALA A N 1
ATOM 1011 C CA . ALA A 1 136 ? 13.755 5.146 -28.784 1.00 90.88 136 ALA A CA 1
ATOM 1012 C C . ALA A 1 136 ? 15.073 4.445 -29.150 1.00 90.88 136 ALA A C 1
ATOM 1014 O O . ALA A 1 136 ? 15.299 4.081 -30.305 1.00 90.88 136 ALA A O 1
ATOM 1015 N N . LEU A 1 137 ? 15.932 4.241 -28.153 1.00 91.94 137 LEU A N 1
ATOM 1016 C CA . LEU A 1 137 ? 17.093 3.359 -28.232 1.00 91.94 137 LEU A CA 1
ATOM 1017 C C . LEU A 1 137 ? 16.744 2.012 -27.591 1.00 91.94 137 LEU A C 1
ATOM 1019 O O . LEU A 1 137 ? 16.098 1.981 -26.549 1.00 91.94 137 LEU A O 1
ATOM 1023 N N . PHE A 1 138 ? 17.209 0.913 -28.181 1.00 90.69 138 PHE A N 1
ATOM 1024 C CA . PHE A 1 138 ? 17.068 -0.428 -27.613 1.00 90.69 138 PHE A CA 1
ATOM 1025 C C . PHE A 1 138 ? 18.446 -1.025 -27.362 1.00 90.69 138 PHE A C 1
ATOM 1027 O O . PHE A 1 138 ? 19.314 -0.988 -28.237 1.00 90.69 138 PHE A O 1
ATOM 1034 N N . ALA A 1 139 ? 18.650 -1.576 -26.170 1.00 85.94 139 ALA A N 1
ATOM 1035 C CA . ALA A 1 139 ? 19.888 -2.235 -25.791 1.00 85.94 139 ALA A CA 1
ATOM 1036 C C . ALA A 1 139 ? 19.616 -3.588 -25.123 1.00 85.94 139 ALA A C 1
ATOM 1038 O O . ALA A 1 139 ? 18.638 -3.768 -24.401 1.00 85.94 139 ALA A O 1
ATOM 1039 N N . GLY A 1 140 ? 20.514 -4.541 -25.366 1.00 80.94 140 GLY A N 1
ATOM 1040 C CA . GLY A 1 140 ? 20.569 -5.789 -24.608 1.00 80.94 140 GLY A CA 1
ATOM 1041 C C . GLY A 1 140 ? 21.290 -5.620 -23.266 1.00 80.94 140 GLY A C 1
ATOM 1042 O O . GLY A 1 140 ? 21.713 -4.519 -22.900 1.00 80.94 140 GLY A O 1
ATOM 1043 N N . ALA A 1 141 ? 21.484 -6.734 -22.560 1.00 70.19 141 ALA A N 1
ATOM 1044 C CA . ALA A 1 141 ? 22.176 -6.772 -21.274 1.00 70.19 141 ALA A CA 1
ATOM 1045 C C . ALA A 1 141 ? 23.584 -6.130 -21.340 1.00 70.19 141 ALA A C 1
ATOM 1047 O O . ALA A 1 141 ? 24.393 -6.516 -22.185 1.00 70.19 141 ALA A O 1
ATOM 1048 N N . PRO A 1 142 ? 23.928 -5.188 -20.444 1.00 65.81 142 PRO A N 1
ATOM 1049 C CA . PRO A 1 142 ? 25.239 -4.533 -20.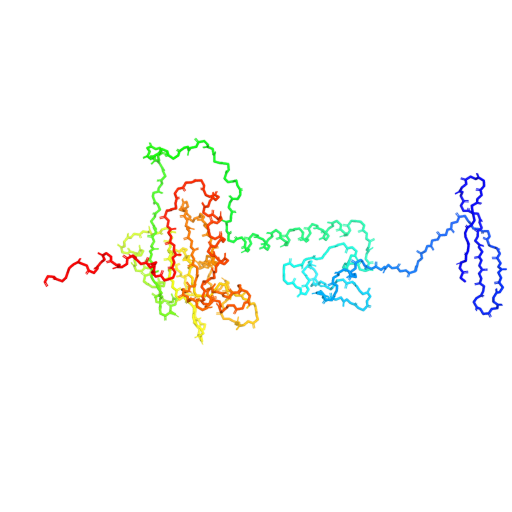435 1.00 65.81 142 PRO A CA 1
ATOM 1050 C C . PRO A 1 142 ? 26.339 -5.307 -19.680 1.00 65.81 142 PRO A C 1
ATOM 1052 O O . PRO A 1 142 ? 27.198 -4.679 -19.068 1.00 65.81 142 PRO A O 1
ATOM 1055 N N . ASP A 1 143 ? 26.312 -6.644 -19.648 1.00 64.06 143 ASP A N 1
ATOM 1056 C CA . ASP A 1 143 ? 27.263 -7.470 -18.873 1.00 64.06 143 ASP A CA 1
ATOM 1057 C C . ASP A 1 143 ? 27.485 -6.967 -17.429 1.00 64.06 143 ASP A C 1
ATOM 1059 O O . ASP A 1 143 ? 28.585 -7.039 -16.880 1.00 64.06 143 ASP A O 1
ATOM 1063 N N . ARG A 1 144 ? 26.413 -6.451 -16.801 1.00 62.03 144 ARG A N 1
ATOM 1064 C CA . ARG A 1 144 ? 26.384 -5.923 -15.421 1.00 62.03 144 ARG A CA 1
ATOM 1065 C C . ARG A 1 144 ? 27.201 -4.635 -15.192 1.00 62.03 144 ARG A C 1
ATOM 1067 O O . ARG A 1 144 ? 27.557 -4.338 -14.055 1.00 62.03 144 ARG A O 1
ATOM 1074 N N . ARG A 1 145 ? 27.483 -3.855 -16.243 1.00 69.56 145 ARG A N 1
ATOM 1075 C CA . ARG A 1 145 ? 28.237 -2.587 -16.177 1.00 69.56 145 ARG A CA 1
ATOM 1076 C C . ARG A 1 145 ? 27.418 -1.383 -16.653 1.00 69.56 145 ARG A C 1
ATOM 1078 O O . ARG A 1 145 ? 27.300 -1.118 -17.851 1.00 69.56 145 ARG A O 1
ATOM 1085 N N . LEU A 1 146 ? 26.853 -0.640 -15.699 1.00 73.88 146 LEU A N 1
ATOM 1086 C CA . LEU A 1 146 ? 26.032 0.554 -15.957 1.00 73.88 146 LEU A CA 1
ATOM 1087 C C . LEU A 1 146 ? 26.819 1.706 -16.593 1.00 73.88 146 LEU A C 1
ATOM 1089 O O . LEU A 1 146 ? 26.320 2.382 -17.487 1.00 73.88 146 LEU A O 1
ATOM 1093 N N . ASP A 1 147 ? 28.064 1.897 -16.177 1.00 74.62 147 ASP A N 1
ATOM 1094 C CA . ASP A 1 147 ? 28.995 2.874 -16.741 1.00 74.62 147 ASP A CA 1
ATOM 1095 C C . ASP A 1 147 ? 29.211 2.652 -18.245 1.00 74.62 147 ASP A C 1
ATOM 1097 O O . ASP A 1 147 ? 29.092 3.577 -19.051 1.00 74.62 147 ASP A O 1
ATOM 1101 N N . THR A 1 148 ? 29.444 1.398 -18.633 1.00 78.38 148 THR A N 1
ATOM 1102 C CA . THR A 1 148 ? 29.657 1.000 -20.026 1.00 78.38 148 THR A CA 1
ATOM 1103 C C . THR A 1 148 ? 28.373 1.176 -20.839 1.00 78.38 148 THR A C 1
ATOM 1105 O O . THR A 1 148 ? 28.418 1.644 -21.979 1.00 78.38 148 THR A O 1
ATOM 1108 N N . LEU A 1 149 ? 27.212 0.857 -20.256 1.00 82.81 149 LEU A N 1
ATOM 1109 C CA . LEU A 1 149 ? 25.914 1.127 -20.874 1.00 82.81 149 LEU A CA 1
ATOM 1110 C C . LEU A 1 149 ? 25.729 2.626 -21.134 1.00 82.81 149 LEU A C 1
ATOM 1112 O O . LEU A 1 149 ? 25.463 3.017 -22.268 1.00 82.81 149 LEU A O 1
ATOM 1116 N N . PHE A 1 150 ? 25.905 3.471 -20.119 1.00 85.62 150 PHE A N 1
ATOM 1117 C CA . PHE A 1 150 ? 25.682 4.912 -20.239 1.00 85.62 150 PHE A CA 1
ATOM 1118 C C . PHE A 1 150 ? 26.667 5.577 -21.200 1.00 85.62 150 PHE A C 1
ATOM 1120 O O . PHE A 1 150 ? 26.258 6.431 -21.983 1.00 85.62 150 PHE A O 1
ATOM 1127 N N . GLN A 1 151 ? 27.929 5.140 -21.241 1.00 84.50 151 GLN A N 1
ATOM 1128 C CA . GLN A 1 151 ? 28.896 5.595 -22.246 1.00 84.50 151 GLN A CA 1
ATOM 1129 C C . GLN A 1 151 ? 28.464 5.238 -23.675 1.00 84.50 151 GLN A C 1
ATOM 1131 O O . GLN A 1 151 ? 28.581 6.063 -24.587 1.00 84.50 151 GLN A O 1
ATOM 1136 N N . ARG A 1 152 ? 27.929 4.029 -23.886 1.00 85.56 152 ARG A N 1
ATOM 1137 C CA . ARG A 1 152 ? 27.394 3.606 -25.191 1.00 85.56 152 ARG A CA 1
ATOM 1138 C C . ARG A 1 152 ? 26.155 4.408 -25.574 1.00 85.56 152 ARG A C 1
ATOM 1140 O O . ARG A 1 152 ? 26.060 4.844 -26.719 1.00 85.56 152 ARG A O 1
ATOM 1147 N N . ILE A 1 153 ? 25.250 4.650 -24.625 1.00 87.56 153 ILE A N 1
ATOM 1148 C CA . ILE A 1 153 ? 24.067 5.495 -24.826 1.00 87.56 153 ILE A CA 1
ATOM 1149 C C . ILE A 1 153 ? 24.492 6.925 -25.177 1.00 87.56 153 ILE A C 1
ATOM 1151 O O . ILE A 1 153 ? 23.998 7.475 -26.154 1.00 87.56 153 ILE A O 1
ATOM 1155 N N . ALA A 1 154 ? 25.442 7.513 -24.445 1.00 87.50 154 ALA A N 1
ATOM 1156 C CA . ALA A 1 154 ? 25.960 8.855 -24.710 1.00 87.50 154 ALA A CA 1
ATOM 1157 C C . ALA A 1 154 ? 26.616 8.971 -26.084 1.00 87.50 154 ALA A C 1
ATOM 1159 O O . ALA A 1 154 ? 26.358 9.928 -26.812 1.00 87.50 154 ALA A O 1
ATOM 1160 N N . THR A 1 155 ? 27.398 7.966 -26.471 1.00 87.00 155 THR A N 1
ATOM 1161 C CA . THR A 1 155 ? 28.015 7.909 -27.798 1.00 87.00 155 THR A CA 1
ATOM 1162 C C . THR A 1 155 ? 26.948 7.816 -28.889 1.00 87.00 155 THR A C 1
ATOM 1164 O O . THR A 1 155 ? 26.964 8.601 -29.833 1.00 87.00 155 THR A O 1
ATOM 1167 N N . ALA A 1 156 ? 25.971 6.914 -28.742 1.00 86.75 156 ALA A N 1
ATOM 1168 C CA . ALA A 1 156 ? 24.873 6.772 -29.694 1.00 86.75 156 ALA A CA 1
ATOM 1169 C C . ALA A 1 156 ? 24.039 8.057 -29.801 1.00 86.75 156 ALA A C 1
ATOM 1171 O O . ALA A 1 156 ? 23.736 8.491 -30.908 1.00 86.75 156 ALA A O 1
ATOM 1172 N N . HIS A 1 157 ? 23.713 8.689 -28.673 1.00 87.69 157 HIS A N 1
ATOM 1173 C CA . HIS A 1 157 ? 22.945 9.932 -28.608 1.00 87.69 157 HIS A CA 1
ATOM 1174 C C . HIS A 1 157 ? 23.687 11.113 -29.250 1.00 87.69 157 HIS A C 1
ATOM 1176 O O . HIS A 1 157 ? 23.082 11.926 -29.946 1.00 87.69 157 HIS A O 1
ATOM 1182 N N . ALA A 1 158 ? 25.008 11.196 -29.076 1.00 87.38 158 ALA A N 1
ATOM 1183 C CA . ALA A 1 158 ? 25.823 12.222 -29.719 1.00 87.38 158 ALA A CA 1
ATOM 1184 C C . ALA A 1 158 ? 25.961 11.999 -31.237 1.00 87.38 158 ALA A C 1
ATOM 1186 O O . ALA A 1 158 ? 25.918 12.959 -32.002 1.00 87.38 158 ALA A O 1
ATOM 1187 N N . SER A 1 159 ? 26.124 10.748 -31.684 1.00 87.81 159 SER A N 1
ATOM 1188 C CA . SER A 1 159 ? 26.386 10.428 -33.096 1.00 87.81 159 SER A CA 1
ATOM 1189 C C . SER A 1 159 ? 25.127 10.299 -33.957 1.00 87.81 159 SER A C 1
ATOM 1191 O O . SER A 1 159 ? 25.134 10.727 -35.107 1.00 87.81 159 SER A O 1
ATOM 1193 N N . ASN A 1 160 ? 24.049 9.727 -33.416 1.00 84.69 160 ASN A N 1
ATOM 1194 C CA . ASN A 1 160 ? 22.825 9.399 -34.161 1.00 84.69 160 ASN A CA 1
ATOM 1195 C C . ASN A 1 160 ? 21.645 10.323 -33.811 1.00 84.69 160 ASN A C 1
ATOM 1197 O O . ASN A 1 160 ? 20.529 10.155 -34.313 1.00 84.69 160 ASN A O 1
ATOM 1201 N N . GLY A 1 161 ? 21.918 11.349 -33.006 1.00 73.75 161 GLY A N 1
ATOM 1202 C CA . GLY A 1 161 ? 20.978 12.390 -32.632 1.00 73.75 161 GLY A CA 1
ATOM 1203 C C . GLY A 1 161 ? 20.258 12.106 -31.319 1.00 73.75 161 GLY A C 1
ATOM 1204 O O . GLY A 1 161 ? 20.364 11.015 -30.753 1.00 73.75 161 GLY A O 1
ATOM 1205 N N . PRO A 1 162 ? 19.508 13.104 -30.825 1.00 88.19 162 PRO A N 1
ATOM 1206 C CA . PRO A 1 162 ? 18.907 12.998 -29.518 1.00 88.19 162 PRO A CA 1
ATOM 1207 C C . PRO A 1 162 ? 17.811 11.934 -29.532 1.00 88.19 162 PRO A C 1
ATOM 1209 O O . PRO A 1 162 ? 16.825 12.046 -30.265 1.00 88.19 162 PRO A O 1
ATOM 1212 N N . PHE A 1 163 ? 18.018 10.903 -28.724 1.00 89.44 163 PHE A N 1
ATOM 1213 C CA . PHE A 1 163 ? 16.994 9.939 -28.340 1.00 89.44 163 PHE A CA 1
ATOM 1214 C C . PHE A 1 163 ? 16.156 10.516 -27.201 1.00 89.44 163 PHE A C 1
ATOM 1216 O O . PHE A 1 163 ? 16.673 11.257 -26.366 1.00 89.44 163 PHE A O 1
ATOM 1223 N N . ASP A 1 164 ? 14.873 10.173 -27.168 1.00 88.25 164 ASP A N 1
ATOM 1224 C CA . ASP A 1 164 ? 13.959 10.598 -26.108 1.00 88.25 164 ASP A CA 1
ATOM 1225 C C . ASP A 1 164 ? 13.948 9.584 -24.945 1.00 88.25 164 ASP A C 1
ATOM 1227 O O . ASP A 1 164 ? 13.733 9.970 -23.799 1.00 88.25 164 ASP A O 1
ATOM 1231 N N . VAL A 1 165 ? 14.212 8.299 -25.226 1.00 91.44 165 VAL A N 1
ATOM 1232 C CA . VAL A 1 165 ? 14.167 7.197 -24.246 1.00 91.44 165 VAL A CA 1
ATOM 1233 C C . VAL A 1 165 ? 15.087 6.035 -24.646 1.00 91.44 165 VAL A C 1
ATOM 1235 O O . VAL A 1 165 ? 15.351 5.827 -25.832 1.00 91.44 165 VAL A O 1
ATOM 1238 N N . CYS A 1 166 ? 15.564 5.258 -23.671 1.00 90.81 166 CYS A N 1
ATOM 1239 C CA . CYS A 1 166 ? 16.270 3.993 -23.880 1.00 90.81 166 CYS A CA 1
ATOM 1240 C C . CYS A 1 166 ? 15.545 2.837 -23.175 1.00 90.81 166 CYS A C 1
ATOM 1242 O O . CYS A 1 166 ? 15.232 2.938 -21.992 1.00 90.81 166 CYS A O 1
ATOM 1244 N N . PHE A 1 167 ? 15.320 1.729 -23.878 1.00 91.81 167 PHE A N 1
ATOM 1245 C CA . PHE A 1 167 ? 14.804 0.479 -23.327 1.00 91.81 167 PHE A CA 1
ATOM 1246 C C . PHE A 1 167 ? 15.907 -0.575 -23.278 1.00 91.81 167 PHE A C 1
ATOM 1248 O O . PHE A 1 167 ? 16.633 -0.779 -24.254 1.00 91.81 167 PHE A O 1
ATOM 1255 N N . VAL A 1 168 ? 16.011 -1.270 -22.150 1.00 86.94 168 VAL A N 1
ATOM 1256 C CA . VAL A 1 168 ? 17.007 -2.314 -21.919 1.00 86.94 168 VAL A CA 1
ATOM 1257 C C . VAL A 1 168 ? 16.306 -3.614 -21.561 1.00 86.94 168 VAL A C 1
ATOM 1259 O O . VAL A 1 168 ? 15.603 -3.688 -20.553 1.00 86.94 168 VAL A O 1
ATOM 1262 N N . ALA A 1 169 ? 16.532 -4.645 -22.370 1.00 86.38 169 ALA A N 1
ATOM 1263 C CA . ALA A 1 169 ? 16.145 -6.013 -22.057 1.00 86.38 169 ALA A CA 1
ATOM 1264 C C . ALA A 1 169 ? 17.398 -6.774 -21.623 1.00 86.38 169 ALA A C 1
ATOM 1266 O O . ALA A 1 169 ? 18.299 -7.010 -22.432 1.00 86.38 169 ALA A O 1
ATOM 1267 N N . GLY A 1 170 ? 17.510 -7.101 -20.335 1.00 74.75 170 GLY A N 1
ATOM 1268 C CA . GLY A 1 170 ? 18.696 -7.801 -19.854 1.00 74.75 170 GLY A CA 1
ATOM 1269 C C . GLY A 1 170 ? 19.162 -7.443 -18.451 1.00 74.75 170 GLY A C 1
ATOM 1270 O O . GLY A 1 170 ? 18.565 -6.642 -17.729 1.00 74.75 170 GLY A O 1
ATOM 1271 N N . ARG A 1 171 ? 20.262 -8.092 -18.044 1.00 71.31 171 ARG A N 1
ATOM 1272 C CA . ARG A 1 171 ? 20.784 -7.994 -16.680 1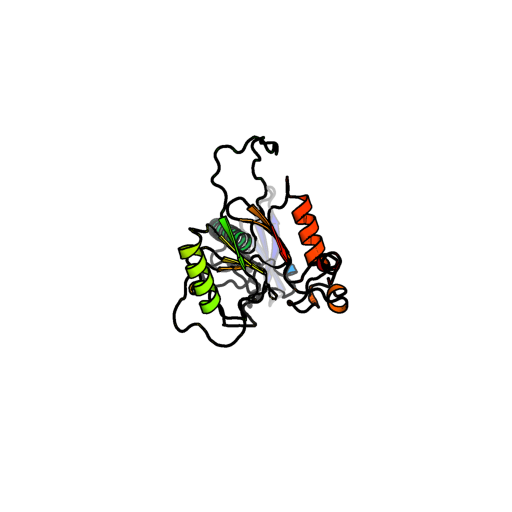.00 71.31 171 ARG A CA 1
ATOM 1273 C C . ARG A 1 171 ? 21.520 -6.689 -16.502 1.00 71.31 171 ARG A C 1
ATOM 1275 O O . ARG A 1 171 ? 22.677 -6.563 -16.900 1.00 71.31 171 ARG A O 1
ATOM 1282 N N . VAL A 1 172 ? 20.869 -5.735 -15.862 1.00 61.56 172 VAL A N 1
ATOM 1283 C CA . VAL A 1 172 ? 21.497 -4.443 -15.592 1.00 61.56 172 VAL A CA 1
ATOM 1284 C C . VAL A 1 172 ? 22.279 -4.460 -14.274 1.00 61.56 172 VAL A C 1
ATOM 1286 O O . VAL A 1 172 ? 23.267 -3.743 -14.158 1.00 61.56 172 VAL A O 1
ATOM 1289 N N . LEU A 1 173 ? 21.924 -5.337 -13.323 1.00 59.03 173 LEU A N 1
ATOM 1290 C CA . LEU A 1 173 ? 22.500 -5.337 -11.974 1.00 59.03 173 LEU A CA 1
ATOM 1291 C C . LEU A 1 173 ? 23.105 -6.699 -11.577 1.00 59.03 173 LEU A C 1
ATOM 1293 O O . LEU A 1 173 ? 22.463 -7.755 -11.616 1.00 59.03 173 LEU A O 1
ATOM 1297 N N . SER A 1 174 ? 24.354 -6.687 -11.115 1.00 43.22 174 SER A N 1
ATOM 1298 C CA . SER A 1 174 ? 24.886 -7.736 -10.245 1.00 43.22 174 SER A CA 1
ATOM 1299 C C . SER A 1 174 ? 25.758 -7.141 -9.153 1.00 43.22 174 SER A C 1
ATOM 1301 O O . SER A 1 174 ? 26.484 -6.191 -9.415 1.00 43.22 174 SER A O 1
ATOM 1303 N N . ARG A 1 175 ? 25.710 -7.775 -7.982 1.00 39.56 175 ARG A N 1
ATOM 1304 C CA . ARG A 1 175 ? 26.658 -7.673 -6.872 1.00 39.56 175 ARG A CA 1
ATOM 1305 C C . ARG A 1 175 ? 28.081 -7.283 -7.284 1.00 39.56 175 ARG A C 1
ATOM 1307 O O . ARG A 1 175 ? 28.656 -7.951 -8.142 1.00 39.56 175 ARG A O 1
ATOM 1314 N N . ASP A 1 176 ? 28.581 -6.193 -6.690 1.00 35.25 176 ASP A N 1
ATOM 1315 C CA . ASP A 1 176 ? 29.740 -6.154 -5.765 1.00 35.25 176 ASP A CA 1
ATOM 1316 C C . ASP A 1 176 ? 30.502 -4.813 -5.764 1.00 35.25 176 ASP A C 1
ATOM 1318 O O . ASP A 1 176 ? 31.365 -4.608 -4.913 1.00 35.25 176 ASP A O 1
ATOM 1322 N N . VAL A 1 177 ? 30.186 -3.859 -6.648 1.00 39.22 177 VAL A N 1
ATOM 1323 C CA . VAL A 1 177 ? 30.867 -2.551 -6.650 1.00 39.22 177 VAL A CA 1
ATOM 1324 C C . VAL A 1 177 ? 29.863 -1.435 -6.916 1.00 39.22 177 VAL A C 1
ATOM 1326 O O . VAL A 1 177 ? 29.401 -1.260 -8.042 1.00 39.22 177 VAL A O 1
ATOM 1329 N N . ALA A 1 178 ? 29.523 -0.674 -5.872 1.00 44.91 178 ALA A N 1
ATOM 1330 C CA . ALA A 1 178 ? 28.884 0.624 -6.052 1.00 44.91 178 ALA A CA 1
ATOM 1331 C C . ALA A 1 178 ? 29.811 1.487 -6.926 1.00 44.91 178 ALA A C 1
ATOM 1333 O O . ALA A 1 178 ? 31.017 1.518 -6.662 1.00 44.91 178 ALA A O 1
ATOM 1334 N N . PRO A 1 179 ? 29.303 2.149 -7.978 1.00 48.19 179 PRO A N 1
ATOM 1335 C CA . PRO A 1 179 ? 30.150 2.994 -8.805 1.00 48.19 179 PRO A CA 1
ATOM 1336 C C . PRO A 1 179 ? 30.787 4.081 -7.927 1.00 48.19 179 PRO A C 1
ATOM 1338 O O . PRO A 1 179 ? 30.110 4.698 -7.108 1.00 48.19 179 PRO A O 1
ATOM 1341 N N . GLU A 1 180 ? 32.092 4.323 -8.092 1.00 46.12 180 GLU A N 1
ATOM 1342 C CA . GLU A 1 180 ? 32.845 5.311 -7.293 1.00 46.12 180 GLU A CA 1
ATOM 1343 C C . GLU A 1 180 ? 32.292 6.748 -7.436 1.00 46.12 180 GLU A C 1
ATOM 1345 O O . GLU A 1 180 ? 32.592 7.615 -6.616 1.00 46.12 180 GLU A O 1
ATOM 1350 N N . ALA A 1 181 ? 31.463 6.999 -8.458 1.00 53.72 181 ALA A N 1
ATOM 1351 C CA . ALA A 1 181 ? 30.756 8.252 -8.700 1.00 53.72 181 ALA A CA 1
ATOM 1352 C C . ALA A 1 181 ? 29.382 8.001 -9.360 1.00 53.72 181 ALA A C 1
ATOM 1354 O O . ALA A 1 181 ? 29.234 7.027 -10.103 1.00 53.72 181 ALA A O 1
ATOM 1355 N N . PRO A 1 182 ? 28.385 8.887 -9.165 1.00 57.25 182 PRO A N 1
ATOM 1356 C CA . PRO A 1 182 ? 27.102 8.791 -9.856 1.00 57.25 182 PRO A CA 1
ATOM 1357 C C . PRO A 1 182 ? 27.308 8.983 -11.364 1.00 57.25 182 PRO A C 1
ATOM 1359 O O . PRO A 1 182 ? 27.593 10.085 -11.836 1.00 57.25 182 PRO A O 1
ATOM 1362 N N . VAL A 1 183 ? 27.183 7.900 -12.131 1.00 62.50 183 VAL A N 1
ATOM 1363 C CA . VAL A 1 183 ? 27.196 7.953 -13.596 1.00 62.50 183 VAL A CA 1
ATOM 1364 C C . VAL A 1 183 ? 25.757 8.141 -14.054 1.00 62.50 183 VAL A C 1
ATOM 1366 O O . VAL A 1 183 ? 24.887 7.361 -13.677 1.00 62.50 183 VAL A O 1
ATOM 1369 N N . ASN A 1 184 ? 25.498 9.177 -14.849 1.00 72.44 184 ASN A N 1
ATOM 1370 C CA . ASN A 1 184 ? 24.153 9.486 -15.320 1.00 72.44 184 ASN A CA 1
ATOM 1371 C C . ASN A 1 184 ? 24.038 9.216 -16.820 1.00 72.44 184 ASN A C 1
ATOM 1373 O O . ASN A 1 184 ? 24.964 9.494 -17.587 1.00 72.44 184 ASN A O 1
ATOM 1377 N N . SER A 1 185 ? 22.893 8.691 -17.235 1.00 80.00 185 SER A N 1
ATOM 1378 C CA . SER A 1 185 ? 22.557 8.584 -18.649 1.00 80.00 185 SER A CA 1
ATOM 1379 C C . SER A 1 185 ? 22.243 9.988 -19.211 1.00 80.00 185 SER A C 1
ATOM 1381 O O . SER A 1 185 ? 21.939 10.921 -18.464 1.00 80.00 185 SER A O 1
ATOM 1383 N N . PRO A 1 186 ? 22.360 10.217 -20.528 1.00 85.19 186 PRO A N 1
ATOM 1384 C CA . PRO A 1 186 ? 21.808 11.419 -21.157 1.00 85.19 186 PRO A CA 1
ATOM 1385 C C . PRO A 1 186 ? 20.293 11.319 -21.400 1.00 85.19 186 PRO A C 1
ATOM 1387 O O . PRO A 1 186 ? 19.669 12.322 -21.735 1.00 85.19 186 PRO A O 1
ATOM 1390 N N . VAL A 1 187 ? 19.710 10.120 -21.279 1.00 87.50 187 VAL A N 1
ATOM 1391 C CA . VAL A 1 187 ? 18.286 9.838 -21.532 1.00 87.50 187 VAL A CA 1
ATOM 1392 C C . VAL A 1 187 ? 17.710 8.901 -20.466 1.00 87.50 187 VAL A C 1
ATOM 1394 O O . VAL A 1 187 ? 18.454 8.050 -19.970 1.00 87.50 187 VAL A O 1
ATOM 1397 N N . PRO A 1 188 ? 16.402 8.980 -20.158 1.00 88.38 188 PRO A N 1
ATOM 1398 C CA . PRO A 1 188 ? 15.737 8.016 -19.282 1.00 88.38 188 PRO A CA 1
ATOM 1399 C C . PRO A 1 188 ? 15.911 6.577 -19.783 1.00 88.38 188 PRO A C 1
ATOM 1401 O O . PRO A 1 188 ? 15.763 6.308 -20.980 1.00 88.38 188 PRO A O 1
ATOM 1404 N N . VAL A 1 189 ? 16.223 5.656 -18.871 1.00 85.62 189 VAL A N 1
ATOM 1405 C CA . VAL A 1 189 ? 16.494 4.244 -19.170 1.00 85.62 189 VAL A CA 1
ATOM 1406 C C . VAL A 1 189 ? 15.458 3.363 -18.486 1.00 85.62 189 VAL A C 1
ATOM 1408 O O . VAL A 1 189 ? 15.391 3.332 -17.263 1.00 85.62 189 VAL A O 1
ATOM 1411 N N . TYR A 1 190 ? 14.684 2.612 -19.263 1.00 86.44 190 TYR A N 1
ATOM 1412 C CA . TYR A 1 190 ? 13.681 1.669 -18.774 1.00 86.44 190 TYR A CA 1
ATOM 1413 C C . TYR A 1 190 ? 14.176 0.235 -18.925 1.00 86.44 190 TYR A C 1
ATOM 1415 O O . TYR A 1 190 ? 14.601 -0.163 -20.008 1.00 86.44 190 TYR A O 1
ATOM 1423 N N . VAL A 1 191 ? 14.123 -0.548 -17.851 1.00 82.44 191 VAL A N 1
ATOM 1424 C CA . VAL A 1 191 ? 14.739 -1.879 -17.787 1.00 82.44 191 VAL A CA 1
ATOM 1425 C C . VAL A 1 191 ? 13.690 -2.959 -17.538 1.00 82.44 191 VAL A C 1
ATOM 1427 O O . VAL A 1 191 ? 12.918 -2.854 -16.587 1.00 82.44 191 VAL A O 1
ATOM 1430 N N . VAL A 1 192 ? 13.724 -4.031 -18.334 1.00 83.44 192 VAL A N 1
ATOM 1431 C CA . VAL A 1 192 ? 13.094 -5.322 -18.014 1.00 83.44 192 VAL A CA 1
ATOM 1432 C C . VAL A 1 192 ? 14.190 -6.365 -17.763 1.00 83.44 192 VAL A C 1
ATOM 1434 O O . VAL A 1 192 ? 15.138 -6.482 -18.545 1.00 83.44 192 VAL A O 1
ATOM 1437 N N . GLY A 1 193 ? 14.110 -7.074 -16.631 1.00 74.38 193 GLY A N 1
ATOM 1438 C CA . GLY A 1 193 ? 15.244 -7.830 -16.082 1.00 74.38 193 GLY A CA 1
ATOM 1439 C C . GLY A 1 193 ? 14.915 -9.208 -15.498 1.00 74.38 193 GLY A C 1
ATOM 1440 O O . GLY A 1 193 ? 13.775 -9.649 -15.553 1.00 74.38 193 GLY A O 1
ATOM 1441 N N . ASP A 1 194 ? 15.916 -9.866 -14.907 1.00 61.19 194 ASP A N 1
ATOM 1442 C CA . ASP A 1 194 ? 15.806 -11.168 -14.232 1.00 61.19 194 ASP A CA 1
ATOM 1443 C C . ASP A 1 194 ? 15.247 -11.047 -12.809 1.00 61.19 194 ASP A C 1
ATOM 1445 O O . ASP A 1 194 ? 14.650 -11.988 -12.319 1.00 61.19 194 ASP A O 1
ATOM 1449 N N . ASN A 1 195 ? 15.377 -9.906 -12.128 1.00 55.28 195 ASN A N 1
ATOM 1450 C CA . ASN A 1 195 ? 14.846 -9.771 -10.771 1.00 55.28 195 ASN A CA 1
ATOM 1451 C C . ASN A 1 195 ? 13.985 -8.516 -10.590 1.00 55.28 195 ASN A C 1
ATOM 1453 O O . ASN A 1 195 ? 14.518 -7.407 -10.570 1.00 55.28 195 ASN A O 1
ATOM 1457 N N . PRO A 1 196 ? 12.673 -8.681 -10.391 1.00 47.66 196 PRO A N 1
ATOM 1458 C CA . PRO A 1 196 ? 11.775 -7.572 -10.126 1.00 47.66 196 PRO A CA 1
ATOM 1459 C C . PRO A 1 196 ? 11.583 -7.246 -8.643 1.00 47.66 196 PRO A C 1
ATOM 1461 O O . PRO A 1 196 ? 10.741 -6.415 -8.318 1.00 47.66 196 PRO A O 1
ATOM 1464 N N . ARG A 1 197 ? 12.334 -7.880 -7.732 1.00 43.38 197 ARG A N 1
ATOM 1465 C CA . ARG A 1 197 ? 12.267 -7.576 -6.299 1.00 43.38 197 ARG A CA 1
ATOM 1466 C C . ARG A 1 197 ? 13.515 -6.828 -5.831 1.00 43.38 197 ARG A C 1
ATOM 1468 O O . ARG A 1 197 ? 14.542 -7.460 -5.588 1.00 43.38 197 ARG A O 1
ATOM 1475 N N . PRO A 1 198 ? 13.421 -5.517 -5.579 1.00 41.91 198 PRO A N 1
ATOM 1476 C CA . PRO A 1 198 ? 14.134 -4.906 -4.477 1.00 41.91 198 PRO A CA 1
ATOM 1477 C C . PRO A 1 198 ? 13.290 -5.120 -3.210 1.00 41.91 198 PRO A C 1
ATOM 1479 O O . PRO A 1 198 ? 12.651 -4.196 -2.720 1.00 41.91 198 PRO A O 1
ATOM 1482 N N . SER A 1 199 ? 13.220 -6.350 -2.685 1.00 35.47 199 SER A N 1
ATOM 1483 C CA . SER A 1 199 ? 12.812 -6.497 -1.286 1.00 35.47 199 SER A CA 1
ATOM 1484 C C . SER A 1 199 ? 13.971 -5.986 -0.435 1.00 35.47 199 SER A C 1
ATOM 1486 O O . SER A 1 199 ? 15.123 -6.379 -0.629 1.00 35.47 199 SER A O 1
ATOM 1488 N N . SER A 1 200 ? 13.664 -5.095 0.501 1.00 38.00 200 SER A N 1
ATOM 1489 C CA . SER A 1 200 ? 14.607 -4.427 1.407 1.00 38.00 200 SER A CA 1
ATOM 1490 C C . SER A 1 200 ? 15.473 -5.370 2.255 1.00 38.00 200 SER A C 1
ATOM 1492 O O . SER A 1 200 ? 16.350 -4.901 2.973 1.00 38.00 200 SER A O 1
ATOM 1494 N N . GLU A 1 201 ? 15.249 -6.684 2.190 1.00 36.12 201 GLU A N 1
ATOM 1495 C CA . GLU A 1 201 ? 15.896 -7.671 3.054 1.00 36.12 201 GLU A CA 1
ATOM 1496 C C . GLU A 1 201 ? 16.997 -8.509 2.386 1.00 36.12 201 GLU A C 1
ATOM 1498 O O . GLU A 1 201 ? 17.755 -9.143 3.113 1.00 36.12 201 GLU A O 1
ATOM 1503 N N . GLU A 1 202 ? 17.186 -8.483 1.056 1.00 36.19 202 GLU A N 1
ATOM 1504 C CA . GLU A 1 202 ? 18.229 -9.330 0.433 1.00 36.19 202 GLU A CA 1
ATOM 1505 C C . GLU A 1 202 ? 19.410 -8.611 -0.239 1.00 36.19 202 GLU A C 1
ATOM 1507 O O . GLU A 1 202 ? 20.422 -9.277 -0.481 1.00 36.19 202 GLU A O 1
ATOM 1512 N N . ARG A 1 203 ? 19.396 -7.281 -0.464 1.00 40.94 203 ARG A N 1
ATOM 1513 C CA . ARG A 1 203 ? 20.613 -6.531 -0.871 1.00 40.94 203 ARG A CA 1
ATOM 1514 C C . ARG A 1 203 ? 20.631 -5.045 -0.465 1.00 40.94 203 ARG A C 1
ATOM 1516 O O . ARG A 1 203 ? 19.682 -4.337 -0.779 1.00 40.94 203 ARG A O 1
ATOM 1523 N N . PRO A 1 204 ? 21.752 -4.522 0.070 1.00 35.19 204 PRO A N 1
ATOM 1524 C CA . PRO A 1 204 ? 21.979 -3.087 0.284 1.00 35.19 204 PRO A CA 1
ATOM 1525 C C . PRO A 1 204 ? 22.535 -2.341 -0.958 1.00 35.19 204 PRO A C 1
ATOM 1527 O O . PRO A 1 204 ? 23.292 -1.388 -0.812 1.00 35.19 204 PRO A O 1
ATOM 1530 N N . GLU A 1 205 ? 22.244 -2.778 -2.190 1.00 42.78 205 GLU A N 1
ATOM 1531 C CA . GLU A 1 205 ? 23.139 -2.504 -3.339 1.00 42.78 205 GLU A CA 1
ATOM 1532 C C . GLU A 1 205 ? 22.602 -1.581 -4.453 1.00 42.78 205 GLU A C 1
ATOM 1534 O O . GLU A 1 205 ? 23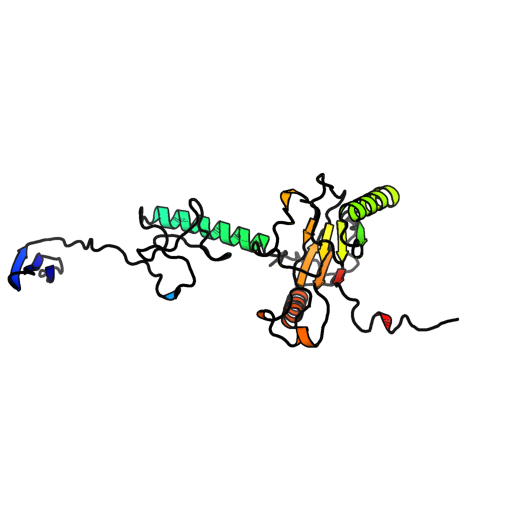.329 -1.326 -5.411 1.00 42.78 205 GLU A O 1
ATOM 1539 N N . TRP A 1 206 ? 21.385 -1.034 -4.363 1.00 47.88 206 TRP A N 1
ATOM 1540 C CA . TRP A 1 206 ? 20.942 0.013 -5.296 1.00 47.88 206 TRP A CA 1
ATOM 1541 C C . TRP A 1 206 ? 20.050 1.034 -4.596 1.00 47.88 206 TRP A C 1
ATOM 1543 O O . TRP A 1 206 ? 18.944 0.721 -4.165 1.00 47.88 206 TRP A O 1
ATOM 1553 N N . ASP A 1 207 ? 20.559 2.256 -4.481 1.00 49.75 207 ASP A N 1
ATOM 1554 C CA . ASP A 1 207 ? 19.822 3.412 -3.993 1.00 49.75 207 ASP A CA 1
ATOM 1555 C C . ASP A 1 207 ? 19.281 4.184 -5.212 1.00 49.75 207 ASP A C 1
ATOM 1557 O O . ASP A 1 207 ? 20.086 4.678 -6.011 1.00 49.75 207 ASP A O 1
ATOM 1561 N N . PRO A 1 208 ? 17.951 4.315 -5.385 1.00 50.00 208 PRO A N 1
ATOM 1562 C CA . PRO A 1 208 ? 17.350 5.122 -6.449 1.00 50.00 208 PRO A CA 1
ATOM 1563 C C . PRO A 1 208 ? 17.896 6.559 -6.510 1.00 50.00 208 PRO A C 1
ATOM 1565 O O . PRO A 1 208 ? 17.915 7.164 -7.583 1.00 50.00 208 PRO A O 1
ATOM 1568 N N . SER A 1 209 ? 18.405 7.094 -5.391 1.00 51.66 209 SER A N 1
ATOM 1569 C CA . SER A 1 209 ? 19.065 8.404 -5.336 1.00 51.66 209 SER A CA 1
ATOM 1570 C C . SER A 1 209 ? 20.369 8.463 -6.149 1.00 51.66 209 SER A C 1
ATOM 1572 O O . SER A 1 209 ? 20.735 9.526 -6.654 1.00 51.66 209 SER A O 1
ATOM 1574 N N . GLN A 1 210 ? 21.049 7.326 -6.336 1.00 54.03 210 GLN A N 1
ATOM 1575 C CA . GLN A 1 210 ? 22.317 7.223 -7.064 1.00 54.03 210 GLN A CA 1
ATOM 1576 C C . GLN A 1 210 ? 22.131 7.101 -8.582 1.00 54.03 210 GLN A C 1
ATOM 1578 O O . GLN A 1 210 ? 23.092 7.268 -9.334 1.00 54.03 210 GLN A O 1
ATOM 1583 N N . SER A 1 211 ? 20.924 6.795 -9.068 1.00 63.12 211 SER A N 1
ATOM 1584 C CA . SER A 1 211 ? 20.633 6.647 -10.504 1.00 63.12 211 SER A CA 1
ATOM 1585 C C . SER A 1 211 ? 19.178 7.013 -10.830 1.00 63.12 211 SER A C 1
ATOM 1587 O O . SER A 1 211 ? 18.413 6.156 -11.274 1.00 63.12 211 SER A O 1
ATOM 1589 N N . PRO A 1 212 ? 18.784 8.291 -10.669 1.00 64.94 212 PRO A N 1
ATOM 1590 C CA . PRO A 1 212 ? 17.389 8.730 -10.792 1.00 64.94 212 PRO A CA 1
ATOM 1591 C C . PRO A 1 212 ? 16.798 8.582 -12.203 1.00 64.94 212 PRO A C 1
ATOM 1593 O O . PRO A 1 212 ? 15.593 8.723 -12.381 1.00 64.94 212 PRO A O 1
ATOM 1596 N N . GLN A 1 213 ? 17.632 8.329 -13.215 1.00 73.25 213 GLN A N 1
ATOM 1597 C CA . GLN A 1 213 ? 17.204 8.150 -14.603 1.00 73.25 213 GLN A CA 1
ATOM 1598 C C . GLN A 1 213 ? 16.955 6.687 -15.001 1.00 73.25 213 GLN A C 1
ATOM 1600 O O . GLN A 1 213 ? 16.603 6.429 -16.153 1.00 73.25 213 GLN A O 1
ATOM 1605 N N . VAL A 1 214 ? 17.183 5.726 -14.099 1.00 77.00 214 VAL A N 1
ATOM 1606 C CA . VAL A 1 214 ? 16.952 4.301 -14.367 1.00 77.00 214 VAL A CA 1
ATOM 1607 C C . VAL A 1 214 ? 15.630 3.878 -13.739 1.00 77.00 214 VAL A C 1
ATOM 1609 O O . VAL A 1 214 ? 15.454 3.944 -12.526 1.00 77.00 214 VAL A O 1
ATOM 1612 N N . HIS A 1 215 ? 14.715 3.402 -14.575 1.00 78.31 215 HIS A N 1
ATOM 1613 C CA . HIS A 1 215 ? 13.371 2.988 -14.205 1.00 78.31 215 HIS A CA 1
ATOM 1614 C C . HIS A 1 215 ? 13.213 1.489 -14.451 1.00 78.31 215 HIS A C 1
ATOM 1616 O O . HIS A 1 215 ? 13.354 1.008 -15.576 1.00 78.31 215 HIS A O 1
ATOM 1622 N N . TYR A 1 216 ? 12.908 0.729 -13.405 1.00 78.38 216 TYR A N 1
ATOM 1623 C CA . TYR A 1 216 ? 12.610 -0.689 -13.558 1.00 78.38 216 TYR A CA 1
ATOM 1624 C C . TYR A 1 216 ? 11.137 -0.879 -13.931 1.00 78.38 216 TYR A C 1
ATOM 1626 O O . TYR A 1 216 ? 10.254 -0.353 -13.258 1.00 78.38 216 TYR A O 1
ATOM 1634 N N . LEU A 1 217 ? 10.870 -1.623 -15.008 1.00 79.62 217 LEU A N 1
ATOM 1635 C CA . LEU A 1 217 ? 9.515 -1.808 -15.526 1.00 79.62 217 LEU A CA 1
ATOM 1636 C C . LEU A 1 217 ? 8.671 -2.783 -14.705 1.00 79.62 217 LEU A C 1
ATOM 1638 O O . LEU A 1 217 ? 7.473 -2.775 -14.898 1.00 79.62 217 LEU A O 1
ATOM 1642 N N . GLY A 1 218 ? 9.226 -3.599 -13.807 1.00 76.69 218 GLY A N 1
ATOM 1643 C CA . GLY A 1 218 ? 8.458 -4.560 -12.995 1.00 76.69 218 GLY A CA 1
ATOM 1644 C C . GLY A 1 218 ? 8.472 -6.001 -13.533 1.00 76.69 218 GLY A C 1
ATOM 1645 O O . GLY A 1 218 ? 9.222 -6.312 -14.456 1.00 76.69 218 GLY A O 1
ATOM 1646 N N . ARG A 1 219 ? 7.654 -6.892 -12.933 1.00 77.75 219 ARG A N 1
ATOM 1647 C CA . ARG A 1 219 ? 7.554 -8.326 -13.319 1.00 77.75 219 ARG A CA 1
ATOM 1648 C C . ARG A 1 219 ? 6.930 -8.508 -14.698 1.00 77.75 219 ARG A C 1
ATOM 1650 O O . ARG A 1 219 ? 7.486 -9.162 -15.571 1.00 77.75 219 ARG A O 1
ATOM 1657 N N . SER A 1 220 ? 5.738 -7.966 -14.878 1.00 86.12 220 SER A N 1
ATOM 1658 C CA . SER A 1 220 ? 4.977 -8.081 -16.112 1.00 86.12 220 SER A CA 1
ATOM 1659 C C . SER A 1 220 ? 3.933 -6.974 -16.176 1.00 86.12 220 SER A C 1
ATOM 1661 O O . SER A 1 220 ? 3.496 -6.454 -15.145 1.00 86.12 220 SER A O 1
ATOM 1663 N N . GLY A 1 221 ? 3.548 -6.577 -17.387 1.00 85.75 221 GLY A N 1
ATOM 1664 C CA . GLY A 1 221 ? 2.479 -5.602 -17.580 1.00 85.75 221 GLY A CA 1
ATOM 1665 C C . GLY A 1 221 ? 2.627 -4.771 -18.845 1.00 85.75 221 GLY A C 1
ATOM 1666 O O . GLY A 1 221 ? 3.364 -5.125 -19.764 1.00 85.75 221 GLY A O 1
ATOM 1667 N N . VAL A 1 222 ? 1.897 -3.653 -18.879 1.00 87.38 222 VAL A N 1
ATOM 1668 C CA . VAL A 1 222 ? 1.894 -2.696 -19.993 1.00 87.38 222 VAL A CA 1
ATOM 1669 C C . VAL A 1 222 ? 1.984 -1.269 -19.461 1.00 87.38 222 VAL A C 1
ATOM 1671 O O . VAL A 1 222 ? 1.204 -0.894 -18.593 1.00 87.38 222 VAL A O 1
ATOM 1674 N N . ARG A 1 223 ? 2.900 -0.453 -19.987 1.00 84.62 223 ARG A N 1
ATOM 1675 C CA . ARG A 1 223 ? 3.067 0.965 -19.625 1.00 84.62 223 ARG A CA 1
ATOM 1676 C C . ARG A 1 223 ? 3.018 1.863 -20.837 1.00 84.62 223 ARG A C 1
ATOM 1678 O O . ARG A 1 223 ? 3.380 1.447 -21.926 1.00 84.62 223 ARG A O 1
ATOM 1685 N N . ILE A 1 224 ? 2.639 3.117 -20.619 1.00 83.81 224 ILE A N 1
ATOM 1686 C CA . ILE A 1 224 ? 2.808 4.166 -21.620 1.00 83.81 224 ILE A CA 1
ATOM 1687 C C . ILE A 1 224 ? 4.092 4.924 -21.291 1.00 83.81 224 ILE A C 1
ATOM 1689 O O . ILE A 1 224 ? 4.183 5.565 -20.247 1.00 83.81 224 ILE A O 1
ATOM 1693 N N . VAL A 1 225 ? 5.086 4.849 -22.173 1.00 83.50 225 VAL A N 1
ATOM 1694 C CA . VAL A 1 225 ? 6.396 5.486 -21.997 1.00 83.50 225 VAL A CA 1
ATOM 1695 C C . VAL A 1 225 ? 6.637 6.428 -23.165 1.00 83.50 225 VAL A C 1
ATOM 1697 O O . VAL A 1 225 ? 6.727 5.993 -24.308 1.00 83.50 225 VAL A O 1
ATOM 1700 N N . HIS A 1 226 ? 6.710 7.733 -22.891 1.00 83.25 226 HIS A N 1
ATOM 1701 C CA . HIS A 1 226 ? 6.850 8.767 -23.927 1.00 83.25 226 HIS A CA 1
ATOM 1702 C C . HIS A 1 226 ? 5.786 8.681 -25.047 1.00 83.25 226 HIS A C 1
ATOM 1704 O O . HIS A 1 226 ? 6.030 9.107 -26.168 1.00 83.25 226 HIS A O 1
ATOM 1710 N N . GLY A 1 227 ? 4.594 8.151 -24.745 1.00 79.62 227 GLY A N 1
ATOM 1711 C CA . GLY A 1 227 ? 3.510 7.952 -25.715 1.00 79.62 227 GLY A CA 1
ATOM 1712 C C . GLY A 1 227 ? 3.522 6.600 -26.436 1.00 79.62 227 GLY A C 1
ATOM 1713 O O . GLY A 1 227 ? 2.598 6.345 -27.196 1.00 79.62 227 GLY A O 1
ATOM 1714 N N . LEU A 1 228 ? 4.513 5.738 -26.177 1.00 84.44 228 LEU A N 1
ATOM 1715 C CA . LEU A 1 228 ? 4.560 4.361 -26.673 1.00 84.44 228 LEU A CA 1
ATOM 1716 C C . LEU A 1 228 ? 3.882 3.412 -25.687 1.00 84.44 228 LEU A C 1
ATOM 1718 O O . LEU A 1 228 ? 4.173 3.461 -24.492 1.00 84.44 228 LEU A O 1
ATOM 1722 N N . VAL A 1 229 ? 3.040 2.513 -26.183 1.00 88.06 229 VAL A N 1
ATOM 1723 C CA . VAL A 1 229 ? 2.484 1.387 -25.433 1.00 88.06 229 VAL A CA 1
ATOM 1724 C C . VAL A 1 229 ? 3.533 0.273 -25.368 1.00 88.06 229 VAL A C 1
ATOM 1726 O O . VAL A 1 229 ? 3.784 -0.436 -26.341 1.00 88.06 229 VAL A O 1
ATOM 1729 N N . VAL A 1 230 ? 4.156 0.121 -24.203 1.00 90.50 230 VAL A N 1
ATOM 1730 C CA . VAL A 1 230 ? 5.242 -0.824 -23.932 1.00 90.50 230 VAL A CA 1
ATOM 1731 C C . VAL A 1 230 ? 4.731 -1.966 -23.063 1.00 90.50 230 VAL A C 1
ATOM 1733 O O . VAL A 1 230 ? 4.494 -1.792 -21.868 1.00 90.50 230 VAL A O 1
ATOM 1736 N N . ALA A 1 231 ? 4.584 -3.148 -23.646 1.00 92.88 231 ALA A N 1
ATOM 1737 C CA . ALA A 1 231 ? 4.345 -4.383 -22.915 1.00 92.88 231 ALA A CA 1
ATOM 1738 C C . ALA A 1 231 ? 5.680 -5.035 -22.531 1.00 92.88 231 ALA A C 1
ATOM 1740 O O . ALA A 1 231 ? 6.656 -4.945 -23.273 1.00 92.88 231 ALA A O 1
ATOM 1741 N N . PHE A 1 232 ? 5.750 -5.694 -21.380 1.00 90.69 232 PHE A N 1
ATOM 1742 C CA . PHE A 1 232 ? 6.996 -6.309 -20.926 1.00 90.69 232 PHE A CA 1
ATOM 1743 C C . PHE A 1 232 ? 6.756 -7.549 -20.064 1.00 90.69 232 PHE A C 1
ATOM 1745 O O . PHE A 1 232 ? 5.731 -7.676 -19.387 1.00 90.69 232 PHE A O 1
ATOM 1752 N N . LEU A 1 233 ? 7.727 -8.461 -20.103 1.00 89.44 233 LEU A N 1
ATOM 1753 C CA . LEU A 1 233 ? 7.773 -9.685 -19.311 1.00 89.44 233 LEU A CA 1
ATOM 1754 C C . LEU A 1 233 ? 9.207 -9.937 -18.828 1.00 89.44 233 LEU A C 1
ATOM 1756 O O . LEU A 1 233 ? 10.115 -10.180 -19.626 1.00 89.44 233 LEU A O 1
ATOM 1760 N N . ALA A 1 234 ? 9.391 -9.862 -17.514 1.00 84.56 234 ALA A N 1
ATOM 1761 C CA . ALA A 1 234 ? 10.633 -10.162 -16.819 1.00 84.56 234 ALA A CA 1
ATOM 1762 C C . ALA A 1 234 ? 10.826 -11.673 -16.631 1.00 84.56 234 ALA A C 1
ATOM 1764 O O . ALA A 1 234 ? 9.864 -12.443 -16.596 1.00 84.56 234 ALA A O 1
ATOM 1765 N N . GLY A 1 235 ? 12.082 -12.069 -16.431 1.00 80.44 235 GLY A N 1
ATOM 1766 C CA . GLY A 1 235 ? 12.464 -13.450 -16.148 1.00 80.44 235 GLY A CA 1
ATOM 1767 C C . GLY A 1 235 ? 12.616 -14.343 -17.381 1.00 80.44 235 GLY A C 1
ATOM 1768 O O . GLY A 1 235 ? 12.169 -14.034 -18.487 1.00 80.44 235 GLY A O 1
ATOM 1769 N N . THR A 1 236 ? 13.287 -15.466 -17.153 1.00 84.25 236 THR A N 1
ATOM 1770 C CA . THR A 1 236 ? 13.541 -16.518 -18.142 1.00 84.25 236 THR A CA 1
ATOM 1771 C C . THR A 1 236 ? 12.478 -17.608 -18.069 1.00 84.25 236 THR A C 1
ATOM 1773 O O . THR A 1 236 ? 11.883 -17.834 -17.012 1.00 84.25 236 THR A O 1
ATOM 1776 N N . TYR A 1 237 ? 12.212 -18.292 -19.179 1.00 86.56 237 TYR A N 1
ATOM 1777 C CA . TYR A 1 237 ? 11.280 -19.419 -19.159 1.00 86.56 237 TYR A CA 1
ATOM 1778 C C . TYR A 1 237 ? 12.000 -20.710 -18.758 1.00 86.56 237 TYR A C 1
ATOM 1780 O O . TYR A 1 237 ? 12.875 -21.191 -19.475 1.00 86.56 237 TYR A O 1
ATOM 1788 N N . ASP A 1 238 ? 11.573 -21.312 -17.648 1.00 86.12 238 ASP A N 1
ATOM 1789 C CA . ASP A 1 238 ? 11.945 -22.674 -17.269 1.00 86.12 238 ASP A CA 1
ATOM 1790 C C . ASP A 1 238 ? 10.675 -23.501 -17.006 1.00 86.12 238 ASP A C 1
ATOM 1792 O O . ASP A 1 238 ? 9.813 -23.075 -16.235 1.00 86.12 238 ASP A O 1
ATOM 1796 N N . PRO A 1 239 ? 10.521 -24.686 -17.623 1.00 86.19 239 PRO A N 1
ATOM 1797 C CA . PRO A 1 239 ? 9.287 -25.463 -17.531 1.00 86.19 239 PRO A CA 1
ATOM 1798 C C . PRO A 1 239 ? 9.004 -26.003 -16.121 1.00 86.19 239 PRO A C 1
ATOM 1800 O O . PRO A 1 239 ? 7.842 -26.205 -15.770 1.00 86.19 239 PRO A O 1
ATOM 1803 N N . VAL A 1 240 ? 10.036 -26.246 -15.306 1.00 85.19 240 VAL A N 1
ATOM 1804 C CA . VAL A 1 240 ? 9.874 -26.729 -13.926 1.00 85.19 240 VAL A CA 1
ATOM 1805 C C . VAL A 1 240 ? 9.473 -25.573 -13.016 1.00 85.19 240 VAL A C 1
ATOM 1807 O O . VAL A 1 240 ? 8.613 -25.739 -12.153 1.00 85.19 240 VAL A O 1
ATOM 1810 N N . ALA A 1 241 ? 10.076 -24.404 -13.216 1.00 81.00 241 ALA A N 1
ATOM 1811 C CA . ALA A 1 241 ? 9.769 -23.181 -12.492 1.00 81.00 241 ALA A CA 1
ATOM 1812 C C . ALA A 1 241 ? 8.362 -22.656 -12.825 1.00 81.00 241 ALA A C 1
ATOM 1814 O O . ALA A 1 241 ? 7.596 -22.332 -11.922 1.00 81.00 241 ALA A O 1
ATOM 1815 N N . TYR A 1 242 ? 7.981 -22.671 -14.105 1.00 84.69 242 TYR A N 1
ATOM 1816 C CA . TYR A 1 242 ? 6.684 -22.196 -14.592 1.00 84.69 242 TYR A CA 1
ATOM 1817 C C . TYR A 1 242 ? 5.494 -22.991 -14.033 1.00 84.69 242 TYR A C 1
ATOM 1819 O O . TYR A 1 242 ? 4.400 -22.451 -13.877 1.00 84.69 242 TYR A O 1
ATOM 1827 N N . ALA A 1 243 ? 5.704 -24.273 -13.718 1.00 80.94 243 ALA A N 1
ATOM 1828 C CA . ALA A 1 243 ? 4.690 -25.151 -13.137 1.00 80.94 243 ALA A CA 1
ATOM 1829 C C . ALA A 1 243 ? 4.474 -24.938 -11.625 1.00 80.94 243 ALA A C 1
ATOM 1831 O O . ALA A 1 243 ? 3.522 -25.487 -11.065 1.00 80.94 243 ALA A O 1
ATOM 1832 N N . LYS A 1 244 ? 5.349 -24.180 -10.953 1.00 80.12 244 LYS A N 1
ATOM 1833 C CA . LYS A 1 244 ? 5.229 -23.880 -9.522 1.00 80.12 244 LYS A CA 1
ATOM 1834 C C . LYS A 1 244 ? 4.322 -22.667 -9.286 1.00 80.12 244 LYS A C 1
ATOM 1836 O O . LYS A 1 244 ? 4.266 -21.770 -10.128 1.00 80.12 244 LYS A O 1
ATOM 1841 N N . PRO A 1 245 ? 3.640 -22.589 -8.130 1.00 73.44 245 PRO A N 1
ATOM 1842 C CA . PRO A 1 245 ? 2.956 -21.364 -7.724 1.00 73.44 245 PRO A CA 1
ATOM 1843 C C . PRO A 1 245 ? 3.965 -20.212 -7.561 1.00 73.44 245 PRO A C 1
ATOM 1845 O O . PRO A 1 245 ? 5.108 -20.435 -7.158 1.00 73.44 245 PRO A O 1
ATOM 1848 N N . ALA A 1 246 ? 3.554 -18.970 -7.847 1.00 61.94 246 ALA A N 1
ATOM 1849 C CA . ALA A 1 246 ? 4.460 -17.817 -7.939 1.00 61.94 246 ALA A CA 1
ATOM 1850 C C . ALA A 1 246 ? 5.259 -17.518 -6.653 1.00 61.94 246 ALA A C 1
ATOM 1852 O O . ALA A 1 246 ? 6.332 -16.920 -6.715 1.00 61.94 246 ALA A O 1
ATOM 1853 N N . GLY A 1 247 ? 4.774 -17.969 -5.490 1.00 65.19 247 GLY A N 1
ATOM 1854 C CA . GLY A 1 247 ? 5.470 -17.855 -4.203 1.00 65.19 247 GLY A CA 1
ATOM 1855 C C . GLY A 1 247 ? 6.621 -18.848 -3.989 1.00 65.19 247 GLY A C 1
ATOM 1856 O O . GLY A 1 247 ? 7.429 -18.641 -3.090 1.00 65.19 247 GLY A O 1
ATOM 1857 N N . GLU A 1 248 ? 6.719 -19.901 -4.805 1.00 69.12 248 GLU A N 1
ATOM 1858 C CA . GLU A 1 248 ? 7.726 -20.973 -4.689 1.00 69.12 248 GLU A CA 1
ATOM 1859 C C . GLU A 1 248 ? 8.758 -20.956 -5.833 1.00 69.12 248 GLU A C 1
ATOM 1861 O O . GLU A 1 248 ? 9.613 -21.843 -5.943 1.00 69.12 248 GLU A O 1
ATOM 1866 N N . CYS A 1 249 ? 8.668 -19.959 -6.714 1.00 63.47 249 CYS A N 1
ATOM 1867 C CA . CYS A 1 249 ? 9.522 -19.811 -7.881 1.00 63.47 249 CYS A CA 1
ATOM 1868 C C . CYS A 1 249 ? 10.650 -18.802 -7.620 1.00 63.47 249 CYS A C 1
ATOM 1870 O O . CYS A 1 249 ? 10.424 -17.739 -7.040 1.00 63.47 249 CYS A O 1
ATOM 1872 N N . SER A 1 250 ? 11.867 -19.120 -8.077 1.00 70.75 250 SER A N 1
ATOM 1873 C CA . SER A 1 250 ? 12.985 -18.167 -8.056 1.00 70.75 250 SER A CA 1
ATOM 1874 C C . SER A 1 250 ? 12.611 -16.928 -8.885 1.00 70.75 250 SER A C 1
ATOM 1876 O O . SER A 1 250 ? 11.994 -17.079 -9.946 1.00 70.75 250 SER A O 1
ATOM 1878 N N . PRO A 1 251 ? 12.957 -15.707 -8.438 1.00 69.31 251 PRO A N 1
ATOM 1879 C CA . PRO A 1 251 ? 12.542 -14.473 -9.101 1.00 69.31 251 PRO A CA 1
ATOM 1880 C C . PRO A 1 251 ? 13.067 -14.333 -10.535 1.00 69.31 251 PRO A C 1
ATOM 1882 O O . PRO A 1 251 ? 12.455 -13.580 -11.289 1.00 69.31 251 PRO A O 1
ATOM 1885 N N . GLU A 1 252 ? 14.129 -15.074 -10.879 1.00 73.31 252 GLU A N 1
ATOM 1886 C CA . GLU A 1 252 ? 14.783 -15.141 -12.197 1.00 73.31 252 GLU A CA 1
ATOM 1887 C C . GLU A 1 252 ? 13.962 -15.815 -13.298 1.00 73.31 252 GLU A C 1
ATOM 1889 O O . GLU A 1 252 ? 14.277 -15.655 -14.482 1.00 73.31 252 GLU A O 1
ATOM 1894 N N . TYR A 1 253 ? 12.899 -16.529 -12.924 1.00 82.75 253 TYR A N 1
ATOM 1895 C CA . TYR A 1 253 ? 12.002 -17.189 -13.862 1.00 82.75 253 TYR A CA 1
ATOM 1896 C C . TYR A 1 253 ? 10.659 -16.468 -13.965 1.00 82.75 253 TYR A C 1
ATOM 1898 O O . TYR A 1 253 ? 10.132 -15.927 -12.983 1.00 82.75 253 TYR A O 1
ATOM 1906 N N . CYS A 1 254 ? 10.091 -16.487 -15.169 1.00 83.69 254 CYS A N 1
ATOM 1907 C CA . CYS A 1 254 ? 8.715 -16.072 -15.395 1.00 83.69 254 CYS A CA 1
ATOM 1908 C C . CYS A 1 254 ? 7.748 -17.193 -14.980 1.00 83.69 254 CYS A C 1
ATOM 1910 O O . CYS A 1 254 ? 8.033 -18.382 -15.139 1.00 83.69 254 CYS A O 1
ATOM 1912 N N . THR A 1 255 ? 6.595 -16.815 -14.431 1.00 86.31 255 THR A N 1
ATOM 1913 C CA . THR A 1 255 ? 5.580 -17.756 -13.933 1.00 86.31 255 THR A CA 1
ATOM 1914 C C . THR A 1 255 ? 4.306 -17.713 -14.774 1.00 86.31 255 THR A C 1
ATOM 1916 O O . THR A 1 255 ? 4.077 -16.782 -15.552 1.00 86.31 255 THR A O 1
ATOM 1919 N N . ALA A 1 256 ? 3.434 -18.712 -14.604 1.00 86.38 256 ALA A N 1
ATOM 1920 C CA . ALA A 1 256 ? 2.120 -18.710 -15.244 1.00 86.38 256 ALA A CA 1
ATOM 1921 C C . ALA A 1 256 ? 1.271 -17.495 -14.839 1.00 86.38 256 ALA A C 1
ATOM 1923 O O . ALA A 1 256 ? 0.579 -16.915 -15.675 1.00 86.38 256 ALA A O 1
ATOM 1924 N N . GLU A 1 257 ? 1.377 -17.072 -13.582 1.00 84.44 257 GLU A N 1
ATOM 1925 C CA . GLU A 1 257 ? 0.686 -15.895 -13.062 1.00 84.44 257 GLU A CA 1
ATOM 1926 C C . GLU A 1 257 ? 1.182 -14.604 -13.724 1.00 84.44 257 GLU A C 1
ATOM 1928 O O . GLU A 1 257 ? 0.364 -13.806 -14.180 1.00 84.44 257 GLU A O 1
ATOM 1933 N N . ASP A 1 258 ? 2.502 -14.437 -13.882 1.00 84.44 258 ASP A N 1
ATOM 1934 C CA . ASP A 1 258 ? 3.083 -13.273 -14.569 1.00 84.44 258 ASP A CA 1
ATOM 1935 C C . ASP A 1 258 ? 2.530 -13.134 -16.002 1.00 84.44 258 ASP A C 1
ATOM 1937 O O . ASP A 1 258 ? 2.233 -12.026 -16.462 1.00 84.44 258 ASP A O 1
ATOM 1941 N N . VAL A 1 259 ? 2.353 -14.263 -16.700 1.00 88.12 259 VAL A N 1
ATOM 1942 C CA . VAL A 1 259 ? 1.798 -14.319 -18.060 1.00 88.12 259 VAL A CA 1
ATOM 1943 C C . VAL A 1 259 ? 0.299 -14.008 -18.080 1.00 88.12 259 VAL A C 1
ATOM 1945 O O . VAL A 1 259 ? -0.158 -13.285 -18.967 1.00 88.12 259 VAL A O 1
ATOM 1948 N N . GLU A 1 260 ? -0.486 -14.520 -17.132 1.00 86.56 260 GLU A N 1
ATOM 1949 C CA . GLU A 1 260 ? -1.921 -14.211 -17.052 1.00 86.56 260 GLU A CA 1
ATOM 1950 C C . GLU A 1 260 ? -2.181 -12.746 -16.672 1.00 86.56 260 GLU A C 1
ATOM 1952 O O . GLU A 1 260 ? -3.087 -12.114 -17.228 1.00 86.56 260 GLU A O 1
ATOM 1957 N N . LEU A 1 261 ? -1.343 -12.166 -15.809 1.00 82.31 261 LEU A N 1
ATOM 1958 C CA . LEU A 1 261 ? -1.356 -10.733 -15.509 1.00 82.31 261 LEU A CA 1
ATOM 1959 C C . LEU A 1 261 ? -1.066 -9.905 -16.762 1.00 82.31 261 LEU A C 1
ATOM 1961 O O . LEU A 1 261 ? -1.821 -8.982 -17.075 1.00 82.31 261 LEU A O 1
ATOM 1965 N N . LEU A 1 262 ? -0.040 -10.276 -17.534 1.00 86.81 262 LEU A N 1
ATOM 1966 C CA . LEU A 1 262 ? 0.274 -9.612 -18.798 1.00 86.81 262 LEU A CA 1
ATOM 1967 C C . LEU A 1 262 ? -0.882 -9.720 -19.800 1.00 86.81 262 LEU A C 1
ATOM 1969 O O . LEU A 1 262 ? -1.274 -8.717 -20.392 1.00 86.81 262 LEU A O 1
ATOM 1973 N N . LYS A 1 263 ? -1.475 -10.906 -19.978 1.00 87.44 263 LYS A N 1
ATOM 1974 C CA . LYS A 1 263 ? -2.639 -11.092 -20.865 1.00 87.44 263 LYS A CA 1
ATOM 1975 C C . LYS A 1 263 ? -3.823 -10.233 -20.434 1.00 87.44 263 LYS A C 1
ATOM 1977 O O . LYS A 1 263 ? -4.507 -9.662 -21.281 1.00 87.44 263 LYS A O 1
ATOM 1982 N N . THR A 1 264 ? -4.074 -10.150 -19.133 1.00 85.44 264 THR A N 1
ATOM 1983 C CA . THR A 1 264 ? -5.146 -9.320 -18.578 1.00 85.44 264 THR A CA 1
ATOM 1984 C C . THR A 1 264 ? -4.875 -7.842 -18.845 1.00 85.44 264 THR A C 1
ATOM 1986 O O . THR A 1 264 ? -5.766 -7.144 -19.325 1.00 85.44 264 THR A O 1
ATOM 1989 N N . ALA A 1 265 ? -3.636 -7.389 -18.637 1.00 80.44 265 ALA A N 1
ATOM 1990 C CA . ALA A 1 265 ? -3.211 -6.029 -18.947 1.00 80.44 265 ALA A CA 1
ATOM 1991 C C . ALA A 1 265 ? -3.371 -5.705 -20.440 1.00 80.44 265 ALA A C 1
ATOM 1993 O O . ALA A 1 265 ? -3.959 -4.687 -20.781 1.00 80.44 265 ALA A O 1
ATOM 1994 N N . LEU A 1 266 ? -2.935 -6.602 -21.329 1.00 84.56 266 LEU A N 1
ATOM 1995 C CA . LEU A 1 266 ? -3.059 -6.443 -22.781 1.00 84.56 266 LEU A CA 1
ATOM 1996 C C . LEU A 1 266 ? -4.517 -6.330 -23.240 1.00 84.56 266 LEU A C 1
ATOM 1998 O O . LEU A 1 266 ? -4.819 -5.525 -24.113 1.00 84.56 266 LEU A O 1
ATOM 2002 N N . ARG A 1 267 ? -5.443 -7.086 -22.635 1.00 83.81 267 ARG A N 1
ATOM 2003 C CA . ARG A 1 267 ? -6.883 -6.982 -22.944 1.00 83.81 267 ARG A CA 1
ATOM 2004 C C . ARG A 1 267 ? -7.488 -5.637 -22.547 1.00 83.81 267 ARG A C 1
ATOM 2006 O O . ARG A 1 267 ? -8.506 -5.252 -23.113 1.00 83.81 267 ARG A O 1
ATOM 2013 N N . ALA A 1 268 ? -6.902 -4.958 -21.564 1.00 78.62 268 ALA A N 1
ATOM 2014 C CA . ALA A 1 268 ? -7.357 -3.647 -21.116 1.00 78.62 268 ALA A CA 1
ATOM 2015 C C . ALA A 1 268 ? -6.846 -2.497 -22.004 1.00 78.62 268 ALA A C 1
ATOM 2017 O O . ALA A 1 268 ? -7.345 -1.378 -21.894 1.00 78.62 268 ALA A O 1
ATOM 2018 N N . VAL A 1 269 ? -5.871 -2.749 -22.884 1.00 79.00 269 VAL A N 1
ATOM 2019 C CA . VAL A 1 269 ? -5.317 -1.739 -23.790 1.00 79.00 269 VAL A CA 1
ATOM 2020 C C . VAL A 1 269 ? -6.258 -1.535 -24.974 1.00 79.00 269 VAL A C 1
ATOM 2022 O O . VAL A 1 269 ? -6.552 -2.460 -25.729 1.00 79.00 269 VAL A O 1
ATOM 2025 N N . SER A 1 270 ? -6.707 -0.297 -25.175 1.00 68.44 270 SER A N 1
ATOM 2026 C CA . SER A 1 270 ? -7.433 0.099 -26.381 1.00 68.44 270 SER A CA 1
ATOM 2027 C C . SER A 1 270 ? -6.445 0.472 -27.493 1.00 68.44 270 SER A C 1
ATOM 2029 O O . SER A 1 270 ? -6.089 1.641 -27.635 1.00 68.44 270 SER A O 1
ATOM 2031 N N . GLY A 1 271 ? -5.983 -0.507 -28.271 1.00 76.56 271 GLY A N 1
ATOM 2032 C CA . GLY A 1 271 ? -5.087 -0.278 -29.409 1.00 76.56 271 GLY A CA 1
ATOM 2033 C C . GLY A 1 271 ? -3.971 -1.310 -29.520 1.00 76.56 271 GLY A C 1
ATOM 2034 O O . GLY A 1 271 ? -3.999 -2.339 -28.846 1.00 76.56 271 GLY A O 1
ATOM 2035 N N . ASP A 1 272 ? -3.004 -1.018 -30.386 1.00 84.81 272 ASP A N 1
ATOM 2036 C CA . ASP A 1 272 ? -1.844 -1.875 -30.605 1.00 84.81 272 ASP A CA 1
ATOM 2037 C C . ASP A 1 272 ? -0.757 -1.620 -29.551 1.00 84.81 272 ASP A C 1
ATOM 2039 O O . ASP A 1 272 ? -0.669 -0.549 -28.949 1.00 84.81 272 ASP A O 1
ATOM 2043 N N . VAL A 1 273 ? 0.074 -2.635 -29.327 1.00 87.31 273 VAL A N 1
ATOM 2044 C CA . VAL A 1 273 ? 1.294 -2.517 -28.525 1.00 87.31 273 VAL A CA 1
ATOM 2045 C C . VAL A 1 273 ? 2.430 -2.097 -29.449 1.00 87.31 273 VAL A C 1
ATOM 2047 O O . VAL A 1 273 ? 2.743 -2.815 -30.397 1.00 87.31 273 VAL A O 1
ATOM 2050 N N . ASP A 1 274 ? 3.072 -0.972 -29.147 1.00 87.88 274 ASP A N 1
ATOM 2051 C CA . ASP A 1 274 ? 4.185 -0.448 -29.944 1.00 87.88 274 ASP A CA 1
ATOM 2052 C C . ASP A 1 274 ? 5.481 -1.236 -29.712 1.00 87.88 274 ASP A C 1
ATOM 2054 O O . ASP A 1 274 ? 6.272 -1.446 -30.631 1.00 87.88 274 ASP A O 1
ATOM 2058 N N . VAL A 1 275 ? 5.722 -1.657 -28.466 1.00 91.81 275 VAL A N 1
ATOM 2059 C CA . VAL A 1 275 ? 6.962 -2.324 -28.053 1.00 91.81 275 VAL A CA 1
ATOM 2060 C C . VAL A 1 275 ? 6.645 -3.468 -27.100 1.00 91.81 275 VAL A C 1
ATOM 2062 O O . VAL A 1 275 ? 5.970 -3.269 -26.093 1.00 91.81 275 VAL A O 1
ATOM 2065 N N . PHE A 1 276 ? 7.193 -4.654 -27.368 1.00 92.19 276 PHE A N 1
ATOM 2066 C CA . PHE A 1 276 ? 7.217 -5.756 -26.409 1.00 92.19 276 PHE A CA 1
ATOM 2067 C C . PHE A 1 276 ? 8.653 -6.042 -25.963 1.00 92.19 276 PHE A C 1
A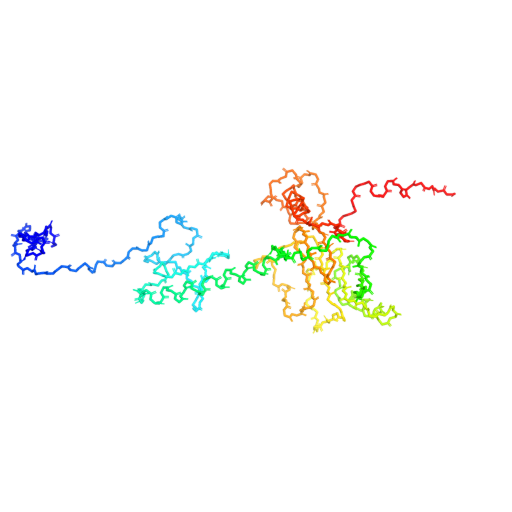TOM 2069 O O . PHE A 1 276 ? 9.515 -6.322 -26.795 1.00 92.19 276 PHE A O 1
ATOM 2076 N N . LEU A 1 277 ? 8.911 -5.963 -24.657 1.00 90.88 277 LEU A N 1
ATOM 2077 C CA . LEU A 1 277 ? 10.218 -6.235 -24.064 1.00 90.88 277 LEU A CA 1
ATOM 2078 C C . LEU A 1 277 ? 10.175 -7.543 -23.272 1.00 90.88 277 LEU A C 1
ATOM 2080 O O . LEU A 1 277 ? 9.551 -7.622 -22.214 1.00 90.88 277 LEU A O 1
ATOM 2084 N N . SER A 1 278 ? 10.880 -8.558 -23.754 1.00 88.62 278 SER A N 1
ATOM 2085 C CA . SER A 1 278 ? 11.119 -9.799 -23.020 1.00 88.62 278 SER A CA 1
ATOM 2086 C C . SER A 1 278 ? 12.606 -9.991 -22.781 1.00 88.62 278 SER A C 1
ATOM 2088 O O . SER A 1 278 ? 13.442 -9.485 -23.530 1.00 88.62 278 SER A O 1
ATOM 2090 N N . TRP A 1 279 ? 12.933 -10.723 -21.722 1.00 79.94 279 TRP A N 1
ATOM 2091 C CA . TRP A 1 279 ? 14.309 -11.131 -21.488 1.00 79.94 279 TRP A CA 1
ATOM 2092 C C . TRP A 1 279 ? 14.764 -12.196 -22.487 1.00 79.94 279 TRP A C 1
ATOM 2094 O O . TRP A 1 279 ? 15.750 -12.009 -23.199 1.00 79.94 279 TRP A O 1
ATOM 2104 N N . ASP A 1 280 ? 14.038 -13.313 -22.529 1.00 80.31 280 ASP A N 1
ATOM 2105 C CA . ASP A 1 280 ? 14.312 -14.393 -23.466 1.00 80.31 280 ASP A CA 1
ATOM 2106 C C . ASP A 1 280 ? 13.685 -14.104 -24.826 1.00 80.31 280 ASP A C 1
ATOM 2108 O O . ASP A 1 280 ? 12.657 -13.425 -24.953 1.00 80.31 280 ASP A O 1
ATOM 2112 N N . TRP A 1 281 ? 14.306 -14.680 -25.850 1.00 82.94 281 TRP A N 1
ATOM 2113 C CA . TRP A 1 281 ? 13.731 -14.729 -27.182 1.00 82.94 281 TRP A CA 1
ATOM 2114 C C . TRP A 1 281 ? 12.453 -15.571 -27.145 1.00 82.94 281 TRP A C 1
ATOM 2116 O O . TRP A 1 281 ? 12.494 -16.706 -26.660 1.00 82.94 281 TRP A O 1
ATOM 2126 N N . PRO A 1 282 ? 11.321 -15.064 -27.664 1.00 84.06 282 PRO A N 1
ATOM 2127 C CA . PRO A 1 282 ? 10.114 -15.867 -27.748 1.00 84.06 282 PRO A CA 1
ATOM 2128 C C . PRO A 1 282 ? 10.369 -17.115 -28.598 1.00 84.06 282 PRO A C 1
ATOM 2130 O O . PRO A 1 282 ? 10.959 -17.042 -29.681 1.00 84.06 282 PRO A O 1
ATOM 2133 N N . ALA A 1 283 ? 9.921 -18.268 -28.104 1.00 81.69 283 ALA A N 1
ATOM 2134 C CA . ALA A 1 283 ? 10.050 -19.526 -28.827 1.00 81.69 283 ALA A CA 1
ATOM 2135 C C . ALA A 1 283 ? 9.439 -19.402 -30.235 1.00 81.69 283 ALA A C 1
ATOM 2137 O O . ALA A 1 283 ? 8.373 -18.809 -30.408 1.00 81.69 283 ALA A O 1
ATOM 2138 N N . GLY A 1 284 ? 10.121 -19.946 -31.243 1.00 78.94 284 GLY A N 1
ATOM 2139 C CA . GLY A 1 284 ? 9.674 -19.892 -32.636 1.00 78.94 284 GLY A CA 1
ATOM 2140 C C . GLY A 1 284 ? 10.109 -18.657 -33.427 1.00 78.94 284 GLY A C 1
ATOM 2141 O O . GLY A 1 284 ? 10.062 -18.687 -34.653 1.00 78.94 284 GLY A O 1
ATOM 2142 N N . VAL A 1 285 ? 10.591 -17.589 -32.777 1.00 80.06 285 VAL A N 1
ATOM 2143 C CA . VAL A 1 285 ? 11.059 -16.381 -33.490 1.00 80.06 285 VAL A CA 1
ATOM 2144 C C . VAL A 1 285 ? 12.299 -16.671 -34.338 1.00 80.06 285 VAL A C 1
ATOM 2146 O O . VAL A 1 285 ? 12.434 -16.149 -35.443 1.00 80.06 285 VAL A O 1
ATOM 2149 N N . CYS A 1 286 ? 13.187 -17.539 -33.853 1.00 70.81 286 CYS A N 1
ATOM 2150 C CA . CYS A 1 286 ? 14.415 -17.905 -34.557 1.00 70.81 286 CYS A CA 1
ATOM 2151 C C . CYS A 1 286 ? 14.226 -19.051 -35.566 1.00 70.81 286 CYS A C 1
ATOM 2153 O O . CYS A 1 286 ? 15.109 -19.273 -36.391 1.00 70.81 286 CYS A O 1
ATOM 2155 N N . ASP A 1 287 ? 13.087 -19.749 -35.547 1.00 72.62 287 ASP A N 1
ATOM 2156 C CA . ASP A 1 287 ? 12.866 -20.945 -36.374 1.00 72.62 287 ASP A CA 1
ATOM 2157 C C . ASP A 1 287 ? 12.777 -20.606 -37.873 1.00 72.62 287 ASP A C 1
ATOM 2159 O O . ASP A 1 287 ? 13.095 -21.435 -38.722 1.00 72.62 287 ASP A O 1
ATOM 2163 N N . GLY A 1 288 ? 12.408 -19.364 -38.210 1.00 55.62 288 GLY A N 1
ATOM 2164 C CA . GLY A 1 288 ? 12.424 -18.838 -39.580 1.00 55.62 288 GLY A CA 1
ATOM 2165 C C . GLY A 1 288 ? 13.748 -18.194 -40.013 1.00 55.62 288 GLY A C 1
ATOM 2166 O O . GLY A 1 288 ? 13.916 -17.910 -41.193 1.00 55.62 288 GLY A O 1
ATOM 2167 N N . ALA A 1 289 ? 14.689 -17.961 -39.090 1.00 54.16 289 ALA A N 1
ATOM 2168 C CA . ALA A 1 289 ? 15.991 -17.351 -39.386 1.00 54.16 289 ALA A CA 1
ATOM 2169 C C . ALA A 1 289 ? 17.071 -18.387 -39.765 1.00 54.16 289 ALA A C 1
ATOM 2171 O O . ALA A 1 289 ? 18.173 -18.014 -40.158 1.00 54.16 289 ALA A O 1
ATOM 2172 N N . ALA A 1 290 ? 16.755 -19.684 -39.660 1.00 48.72 290 ALA A N 1
ATOM 2173 C CA . ALA A 1 290 ? 17.641 -20.803 -39.986 1.00 48.72 290 ALA A CA 1
ATOM 2174 C C . ALA A 1 290 ? 17.420 -21.396 -41.401 1.00 48.72 290 ALA A C 1
ATOM 2176 O O . ALA A 1 290 ? 17.770 -22.549 -41.646 1.00 48.72 290 ALA A O 1
ATOM 2177 N N . ALA A 1 291 ? 16.861 -20.621 -42.335 1.00 46.06 291 ALA A N 1
ATOM 2178 C CA . ALA A 1 291 ? 16.864 -20.910 -43.774 1.00 46.06 291 ALA A CA 1
ATOM 2179 C C . ALA A 1 291 ? 17.575 -19.736 -44.474 1.00 46.06 291 ALA A C 1
ATOM 2181 O O . ALA A 1 291 ? 17.124 -18.607 -44.333 1.00 46.06 291 ALA A O 1
ATOM 2182 N N . GLU A 1 292 ? 18.704 -19.849 -45.170 1.00 36.88 292 GLU A N 1
ATOM 2183 C CA . GLU A 1 292 ? 19.492 -20.963 -45.704 1.00 36.88 292 GLU A CA 1
ATOM 2184 C C . GLU A 1 292 ? 20.991 -20.667 -45.462 1.00 36.88 292 GLU A C 1
ATOM 2186 O O . GLU A 1 292 ? 21.376 -19.495 -45.435 1.00 36.88 292 GLU A O 1
ATOM 2191 N N . PRO A 1 293 ? 21.872 -21.670 -45.305 1.00 48.50 293 PRO A N 1
ATOM 2192 C CA . PRO A 1 293 ? 23.278 -21.486 -45.641 1.00 48.50 293 PRO A CA 1
ATOM 2193 C C . PRO A 1 293 ? 23.439 -21.567 -47.170 1.00 48.50 293 PRO A C 1
ATOM 2195 O O . PRO A 1 293 ? 23.177 -22.625 -47.744 1.00 48.50 293 PRO A O 1
ATOM 2198 N N . ASP A 1 294 ? 23.856 -20.464 -47.802 1.00 42.38 294 ASP A N 1
ATOM 2199 C CA . ASP A 1 294 ? 24.464 -20.470 -49.150 1.00 42.38 294 ASP A CA 1
ATOM 2200 C C . ASP A 1 294 ? 25.730 -21.354 -49.185 1.00 42.38 294 ASP A C 1
ATOM 2202 O O . ASP A 1 294 ? 26.532 -21.294 -48.216 1.00 42.38 294 ASP A O 1
#

pLDDT: mean 77.91, std 19.29, range [31.94, 97.69]

Radius of gyration: 30.16 Å; chains: 1; bounding box: 73×44×101 Å

Foldseek 3Di:
DFDDWDADPVRFTFWTWDADPPPRDIDIDGDRDDDDPPADQAPQVVVVPVWDADPSRAFDDDPPAQHTPDPLDGDAAPSHDRDPNDPVRRVVNVVRRVVVNVVVCVVVPPDDPPDPVPVPDDPPVPPDPDDDDAAEAEEEAPVQDPLSVQVVQVVCCVPVHHHAEYEYQEDNHDDDDDPPAQDEHPYQYEYAEQAQDPPVPPDPHDDCVSYVRYHYSHAWAWHQDPNATEGEHHADDDPVQQPDDPVPHDSRHRHPVRVVRHVVRVVPDPDDHRYYHYNDDPPPPCVVVPPDDD

Sequence (294 aa):
AVVEARGNDKGLLSHIVLKNSETGCTEELEVSGLFFAIGHVPATEFLGGQLELDDEKYVVTKPGTTETSVHGVFAAGDVQDKKWRQAITAAGTGCMAALQAEHLLASEEVHFVPNCAFDGRTNNHNAMTDAKPVKALFAGAPDRRLDTLFQRIATAHASNGPFDVCFVAGRVLSRDVAPEAPVNSPVPVYVVGDNPRPSSEERPEWDPSQSPQVHYLGRSGVRIVHGLVVAFLAGTYDPVAYAKPAGECSPEYCTAEDVELLKTALRAVSGDVDVFLSWDWPAGVCDGAAAEPD